Protein AF-A0A519VX85-F1 (afdb_monomer_lite)

pLDDT: mean 91.22, std 6.27, range [56.31, 97.75]

Foldseek 3Di:
DPDPDPDDDPVLVVCVVVVPPDSDVVCVVQVCCVPPPCVVVVHHPVVCVVVVDDDDPDDPDDDDDDPDDPVVVVVVVVVVVVQQPPAQKEFEAAFLLFGQQPCLQPLLSQCQQTLFQQFHQAKAKEAEPVQCVVQVHDFQFWKWKAFPVRDIDIGGYDHGQQPDHSYIYIYHNAADCPDDDRGHRGYRHPCVNWDQDPNDIDRIGHIDIGTPRDGGDTLGLDDQQFPQPDLPDFDDDPVVCVVPVCHSPDPDPPPDDDPDDDDDDPDDDDDDDDDQVPCPSSSPVQSVCCVVVVFDRDDRVVSSVNNGGTQKDKRKHKWAQDPVGTDGHPVVVVPDPDRNRIDMTIDIDGD

Sequence (351 aa):
INPVFNSRQAEESLLTWADAPVKEYYQFVRSNWETKMLPALGLKWSDVLEKGVVTVAAKPAGAYSFTQSLAQVATSIASSSKTLSKDIQLQVYENIPMRDGKNANNAFLQELPDPVSKVTWDNYVALAPKFAETLKVKEFDVVTVKGSNGYSVDLPVLIQPGQAQGTASIALGYGRTKVGKAGNDVGKNAFPFVSFVNGTMQYATTVTITPTGGFYELAQTQTHHSFEGRAVIKEATFKEYLKDASAGNHKGDHKNYDLWDEYEKPGNSWVMAIDLNACTGCGSCVVACNVENNIPVVGRDEVRRRREMHWIRIDRYYSYETPTGDVTKEKEIAKLEDLDHVSVVHQPMLC

Radius of gyration: 26.37 Å; chains: 1; bounding box: 62×51×79 Å

Secondary structure (DSSP, 8-state):
---SSS---HHHHHHHHTT-S---HHHHHHHHHHHHTHHHHT--HHHHHHHS----PPPPPP-----S-HHHHHHHHHHHHHHHTTSEEEEEE--TTTTTSTTTT-HHHHHSPPTTT-EES---EEE-HHHHHHHT--TTEEEEEEETTS-EEEEEEEE-TTPPTTEEEEESS--BSSS-TTTBT-S---GGG-EEETTEEE-EEEEEEEEEEEE---EES------TT-TTS----HHHHTT-TTTT----------SSPPPP--S--------SSS----SHHHHHHHHHTTPPPPPHHHHHTT----SEEEEEEEEEEETTEEE--HHHHTT-S----EEEEEEEEE-

Structure (mmCIF, N/CA/C/O backbone):
data_AF-A0A519VX85-F1
#
_entry.id   AF-A0A519VX85-F1
#
loop_
_atom_site.group_PDB
_atom_site.id
_atom_site.type_symbol
_atom_site.label_atom_id
_atom_site.label_alt_id
_atom_site.label_comp_id
_atom_site.label_asym_id
_atom_site.label_entity_id
_atom_site.label_seq_id
_atom_site.pdbx_PDB_ins_code
_atom_site.Cartn_x
_atom_site.Cartn_y
_atom_site.Cartn_z
_atom_site.occupancy
_atom_site.B_iso_or_equiv
_atom_site.auth_seq_id
_atom_site.auth_comp_id
_atom_site.auth_asym_id
_atom_site.auth_atom_id
_atom_site.pdbx_PDB_model_num
ATOM 1 N N . ILE A 1 1 ? 20.306 -12.394 -16.493 1.00 90.94 1 ILE A N 1
ATOM 2 C CA . ILE A 1 1 ? 19.867 -13.796 -16.689 1.00 90.94 1 ILE A CA 1
ATOM 3 C C . ILE A 1 1 ? 19.335 -13.930 -18.110 1.00 90.94 1 ILE A C 1
ATOM 5 O O . ILE A 1 1 ? 18.700 -12.991 -18.579 1.00 90.94 1 ILE A O 1
ATOM 9 N N . ASN A 1 2 ? 19.625 -15.029 -18.806 1.00 90.69 2 ASN A N 1
ATOM 10 C CA . ASN A 1 2 ? 18.981 -15.291 -20.097 1.00 90.69 2 ASN A CA 1
ATOM 11 C C . ASN A 1 2 ? 17.484 -15.584 -19.881 1.00 90.69 2 ASN A C 1
ATOM 13 O O . ASN A 1 2 ? 17.127 -16.053 -18.797 1.00 90.69 2 ASN A O 1
ATOM 17 N N . PRO A 1 3 ? 16.601 -15.311 -20.859 1.00 92.06 3 PRO A N 1
ATOM 18 C CA . PRO A 1 3 ? 15.180 -15.615 -20.725 1.00 92.06 3 PRO A CA 1
ATOM 19 C C . PRO A 1 3 ? 14.953 -17.078 -20.328 1.00 92.06 3 PRO A C 1
ATOM 21 O O . PRO A 1 3 ? 15.433 -17.992 -20.994 1.00 92.06 3 PRO A O 1
ATOM 24 N N . VAL A 1 4 ? 14.234 -17.295 -19.224 1.00 94.81 4 VAL A N 1
ATOM 25 C CA . VAL A 1 4 ? 13.939 -18.644 -18.704 1.00 94.81 4 VAL A CA 1
ATOM 26 C C . VAL A 1 4 ? 12.949 -19.383 -19.611 1.00 94.81 4 VAL A C 1
ATOM 28 O O . VAL A 1 4 ? 13.025 -20.597 -19.767 1.00 94.81 4 VAL A O 1
ATOM 31 N N . PHE A 1 5 ? 12.032 -18.641 -20.233 1.00 95.38 5 PHE A N 1
ATOM 32 C CA . PHE A 1 5 ? 11.057 -19.144 -21.198 1.00 95.38 5 PHE A CA 1
ATOM 33 C C . PHE A 1 5 ? 11.291 -18.506 -22.569 1.00 95.38 5 PHE A C 1
ATOM 35 O O . PHE A 1 5 ? 12.025 -17.524 -22.684 1.00 95.38 5 PHE A O 1
ATOM 42 N N . ASN A 1 6 ? 10.616 -19.024 -23.601 1.00 94.62 6 ASN A N 1
ATOM 43 C CA . ASN A 1 6 ? 10.612 -18.439 -24.945 1.00 94.62 6 ASN A CA 1
ATOM 44 C C . ASN A 1 6 ? 9.778 -17.141 -24.983 1.00 94.62 6 ASN A C 1
ATOM 46 O O . ASN A 1 6 ? 8.692 -17.085 -25.559 1.00 94.62 6 ASN A O 1
ATOM 50 N N . SER A 1 7 ? 10.255 -16.124 -24.270 1.00 92.94 7 SER A N 1
ATOM 51 C CA . SER A 1 7 ? 9.633 -14.813 -24.131 1.00 92.94 7 SER A CA 1
ATOM 52 C C . SER A 1 7 ? 10.369 -13.773 -24.960 1.00 92.94 7 SER A C 1
ATOM 54 O O . SER A 1 7 ? 11.582 -13.859 -25.135 1.00 92.94 7 SER A O 1
ATOM 56 N N . ARG A 1 8 ? 9.644 -12.735 -25.369 1.00 91.50 8 ARG A N 1
ATOM 57 C CA . ARG A 1 8 ? 10.180 -11.576 -26.081 1.00 91.50 8 ARG A CA 1
ATOM 58 C C . ARG A 1 8 ? 9.794 -10.297 -25.345 1.00 91.50 8 ARG A C 1
ATOM 60 O O . ARG A 1 8 ? 8.686 -10.215 -24.817 1.00 91.50 8 ARG A O 1
ATOM 67 N N . GLN A 1 9 ? 10.689 -9.310 -25.319 1.00 94.06 9 GLN A N 1
ATOM 68 C CA . GLN A 1 9 ? 10.397 -8.003 -24.721 1.00 94.06 9 GLN A CA 1
ATOM 69 C C . GLN A 1 9 ? 9.359 -7.233 -25.558 1.00 94.06 9 GLN A C 1
ATOM 71 O O . GLN A 1 9 ? 9.169 -7.496 -26.755 1.00 94.06 9 GLN A O 1
ATOM 76 N N . ALA A 1 10 ? 8.653 -6.289 -24.934 1.00 95.31 10 ALA A N 1
ATOM 77 C CA . ALA A 1 10 ? 7.626 -5.509 -25.622 1.00 95.31 10 ALA A CA 1
ATOM 78 C C . ALA A 1 10 ? 8.248 -4.663 -26.745 1.00 95.31 10 ALA A C 1
ATOM 80 O O . ALA A 1 10 ? 7.742 -4.626 -27.864 1.00 95.31 10 ALA A O 1
ATOM 81 N N . GLU A 1 11 ? 9.400 -4.066 -26.473 1.00 95.81 11 GLU A N 1
ATOM 82 C CA . GLU A 1 11 ? 10.150 -3.191 -27.363 1.00 95.81 11 GLU A CA 1
ATOM 83 C C . GLU A 1 11 ? 10.672 -3.937 -28.592 1.00 95.81 11 GLU A C 1
ATOM 85 O O . GLU A 1 11 ? 10.553 -3.444 -29.708 1.00 95.81 11 GLU A O 1
ATOM 90 N N . GLU A 1 12 ? 11.161 -5.164 -28.423 1.00 95.00 12 GLU A N 1
ATOM 91 C CA . GLU A 1 12 ? 11.572 -6.022 -29.541 1.00 95.00 12 GLU A CA 1
ATOM 92 C C . GLU A 1 12 ? 10.385 -6.385 -30.453 1.00 95.00 12 GLU A C 1
ATOM 94 O O . GLU A 1 12 ? 10.514 -6.453 -31.679 1.00 95.00 12 GLU A O 1
ATOM 99 N N . SER A 1 13 ? 9.192 -6.555 -29.868 1.00 95.38 13 SER A N 1
ATOM 100 C CA . SER A 1 13 ? 7.955 -6.744 -30.637 1.00 95.38 13 SER A CA 1
ATOM 101 C C . SER A 1 13 ? 7.617 -5.497 -31.457 1.00 95.38 13 SER A C 1
ATOM 103 O O . SER A 1 13 ? 7.313 -5.619 -32.642 1.00 95.38 13 SER A O 1
ATOM 105 N N . LEU A 1 14 ? 7.727 -4.308 -30.854 1.00 96.50 14 LEU A N 1
ATOM 106 C CA . LEU A 1 14 ? 7.495 -3.031 -31.533 1.00 96.50 14 LEU A CA 1
ATOM 107 C C . LEU A 1 14 ? 8.501 -2.797 -32.667 1.00 96.50 14 LEU A C 1
ATOM 109 O O . LEU A 1 14 ? 8.091 -2.422 -33.762 1.00 96.50 14 LEU A O 1
ATOM 113 N N . LEU A 1 15 ? 9.790 -3.071 -32.441 1.00 96.19 15 LEU A N 1
ATOM 114 C CA . LEU A 1 15 ? 10.834 -2.977 -33.469 1.00 96.19 15 LEU A CA 1
ATOM 115 C C . LEU A 1 15 ? 10.549 -3.917 -34.643 1.00 96.19 15 LEU A C 1
ATOM 117 O O . LEU A 1 15 ? 10.684 -3.525 -35.800 1.00 96.19 15 LEU A O 1
ATOM 121 N N . THR A 1 16 ? 10.107 -5.141 -34.353 1.00 94.44 16 THR A N 1
ATOM 122 C CA . THR A 1 16 ? 9.747 -6.114 -35.389 1.00 94.44 16 THR A CA 1
ATOM 123 C C . THR A 1 16 ? 8.530 -5.658 -36.196 1.00 94.44 16 THR A C 1
ATOM 125 O O . THR A 1 16 ? 8.544 -5.756 -37.419 1.00 94.44 16 THR A O 1
ATOM 128 N N . TRP A 1 17 ? 7.478 -5.155 -35.542 1.00 96.31 17 TRP A N 1
ATOM 129 C CA . TRP A 1 17 ? 6.262 -4.687 -36.221 1.00 96.31 17 TRP A CA 1
ATOM 130 C C . TRP A 1 17 ? 6.465 -3.397 -37.015 1.00 96.31 17 TRP A C 1
ATOM 132 O O . TRP A 1 17 ? 5.800 -3.202 -38.027 1.00 96.31 17 TRP A O 1
ATOM 142 N N . ALA A 1 18 ? 7.382 -2.537 -36.574 1.00 96.19 18 ALA A N 1
ATOM 143 C CA . ALA A 1 18 ? 7.766 -1.323 -37.286 1.00 96.19 18 ALA A CA 1
ATOM 144 C C . ALA A 1 18 ? 8.762 -1.575 -38.436 1.00 96.19 18 ALA A C 1
ATOM 146 O O . ALA A 1 18 ? 9.206 -0.615 -39.058 1.00 96.19 18 ALA A O 1
ATOM 147 N N . ASP A 1 19 ? 9.141 -2.837 -38.679 1.00 95.00 19 ASP A N 1
ATOM 148 C CA . ASP A 1 19 ? 10.199 -3.250 -39.611 1.00 95.00 19 ASP A CA 1
ATOM 149 C C . ASP A 1 19 ? 11.500 -2.450 -39.428 1.00 95.00 19 ASP A C 1
ATOM 151 O O . ASP A 1 19 ? 12.131 -1.969 -40.370 1.00 95.00 19 ASP A O 1
ATOM 155 N N . ALA A 1 20 ? 11.896 -2.271 -38.165 1.00 93.56 20 ALA A N 1
ATOM 156 C CA . ALA A 1 20 ? 13.113 -1.554 -37.835 1.00 93.56 20 ALA A CA 1
ATOM 157 C C . ALA A 1 20 ? 14.349 -2.303 -38.376 1.00 93.56 20 ALA A C 1
ATOM 159 O O . ALA A 1 20 ? 14.410 -3.537 -38.309 1.00 93.56 20 ALA A O 1
ATOM 160 N N . PRO A 1 21 ? 15.386 -1.576 -38.840 1.00 91.56 21 PRO A N 1
ATOM 161 C CA . PRO A 1 21 ? 16.602 -2.185 -39.380 1.00 91.56 21 PRO A CA 1
ATOM 162 C C . PRO A 1 21 ? 17.367 -3.007 -38.333 1.00 91.56 21 PRO A C 1
ATOM 164 O O . PRO A 1 21 ? 18.036 -3.979 -38.675 1.00 91.56 21 PRO A O 1
ATOM 167 N N . VAL A 1 22 ? 17.243 -2.644 -37.053 1.00 92.88 22 VAL A N 1
ATOM 168 C CA . VAL A 1 22 ? 17.780 -3.399 -35.916 1.00 92.88 22 VAL A CA 1
ATOM 169 C C . VAL A 1 22 ? 16.606 -3.943 -35.115 1.00 92.88 22 VAL A C 1
ATOM 171 O O . VAL A 1 22 ? 15.850 -3.176 -34.519 1.00 92.88 22 VAL A O 1
ATOM 174 N N . LYS A 1 23 ? 16.455 -5.270 -35.119 1.00 91.88 23 LYS A N 1
ATOM 175 C CA . LYS A 1 23 ? 15.359 -5.964 -34.425 1.00 91.88 23 LYS A CA 1
ATOM 176 C C . LYS A 1 23 ? 15.715 -6.302 -32.980 1.00 91.88 23 LYS A C 1
ATOM 178 O O . LYS A 1 23 ? 14.841 -6.259 -32.128 1.00 91.88 23 LYS A O 1
ATOM 183 N N . GLU A 1 24 ? 16.988 -6.578 -32.690 1.00 93.56 24 GLU A N 1
ATOM 184 C CA . GLU A 1 24 ? 17.443 -6.883 -31.332 1.00 93.56 24 GLU A CA 1
ATOM 185 C C . GLU A 1 24 ? 17.434 -5.621 -30.455 1.00 93.56 24 GLU A C 1
ATOM 187 O O . GLU A 1 24 ? 18.145 -4.647 -30.724 1.00 93.56 24 GLU A O 1
ATOM 192 N N . TYR A 1 25 ? 16.651 -5.645 -29.374 1.00 95.00 25 TYR A N 1
ATOM 193 C CA . TYR A 1 25 ? 16.446 -4.459 -28.543 1.00 95.00 25 TYR A CA 1
ATOM 194 C C . TYR A 1 25 ? 17.728 -3.963 -27.858 1.00 95.00 25 TYR A C 1
ATOM 196 O O . TYR A 1 25 ? 17.976 -2.759 -27.824 1.00 95.00 25 TYR A O 1
ATOM 204 N N . TYR A 1 26 ? 18.587 -4.867 -27.373 1.00 94.38 26 TYR A N 1
ATOM 205 C CA . TYR A 1 26 ? 19.864 -4.482 -26.762 1.00 94.38 26 TYR A CA 1
ATOM 206 C C . TYR A 1 26 ? 20.745 -3.686 -27.735 1.00 94.38 26 TYR A C 1
ATOM 208 O O . TYR A 1 26 ? 21.248 -2.618 -27.378 1.00 94.38 26 TYR A O 1
ATOM 216 N N . GLN A 1 27 ? 20.884 -4.165 -28.976 1.00 94.94 27 GLN A N 1
ATOM 217 C CA . GLN A 1 27 ? 21.643 -3.466 -30.013 1.00 94.94 27 GLN A CA 1
ATOM 218 C C . GLN A 1 27 ? 21.021 -2.108 -30.334 1.00 94.94 27 GLN A C 1
ATOM 220 O O . GLN A 1 27 ? 21.736 -1.111 -30.399 1.00 94.94 27 GLN A O 1
ATOM 225 N N . PHE A 1 28 ? 19.693 -2.047 -30.462 1.00 94.56 28 PHE A N 1
ATOM 226 C CA . PHE A 1 28 ? 18.982 -0.796 -30.711 1.00 94.56 28 PHE A CA 1
ATOM 227 C C . PHE A 1 28 ? 19.263 0.257 -29.626 1.00 94.56 28 PHE A C 1
ATOM 229 O O . PHE A 1 28 ? 19.625 1.394 -29.943 1.00 94.56 28 PHE A O 1
ATOM 236 N N . VAL A 1 29 ? 19.147 -0.114 -28.345 1.00 94.50 29 VAL A N 1
ATOM 237 C CA . VAL A 1 29 ? 19.425 0.795 -27.223 1.00 94.50 29 VAL A CA 1
ATOM 238 C C . VAL A 1 29 ? 20.891 1.211 -27.230 1.00 94.50 29 VAL A C 1
ATOM 240 O O . VAL A 1 29 ? 21.180 2.408 -27.198 1.00 94.50 29 VAL A O 1
ATOM 243 N N . ARG A 1 30 ? 21.816 0.253 -27.322 1.00 94.31 30 ARG A N 1
ATOM 244 C CA . ARG A 1 30 ? 23.253 0.530 -27.306 1.00 94.31 30 ARG A CA 1
ATOM 245 C C . ARG A 1 30 ? 23.656 1.488 -28.425 1.00 94.31 30 ARG A C 1
ATOM 247 O O . ARG A 1 30 ? 24.274 2.510 -28.142 1.00 94.31 30 ARG A O 1
ATOM 254 N N . SER A 1 31 ? 23.248 1.221 -29.667 1.00 93.81 31 SER A N 1
ATOM 255 C CA . SER A 1 31 ? 23.555 2.089 -30.807 1.00 93.81 31 SER A CA 1
ATOM 256 C C . SER A 1 31 ? 22.960 3.489 -30.643 1.00 93.81 31 SER A C 1
ATOM 258 O O . SER A 1 31 ? 23.618 4.477 -30.963 1.00 93.81 31 SER A O 1
ATOM 260 N N . ASN A 1 32 ? 21.744 3.617 -30.105 1.00 92.94 32 ASN A N 1
ATOM 261 C CA . ASN A 1 32 ? 21.128 4.923 -29.849 1.00 92.94 32 ASN A CA 1
ATOM 262 C C . ASN A 1 32 ? 21.893 5.724 -28.775 1.00 92.94 32 ASN A C 1
ATOM 264 O O . ASN A 1 32 ? 22.084 6.931 -28.912 1.00 92.94 32 ASN A O 1
ATOM 268 N N . TRP A 1 33 ? 22.376 5.059 -27.724 1.00 93.00 33 TRP A N 1
ATOM 269 C CA . TRP A 1 33 ? 23.171 5.696 -26.672 1.00 93.00 33 TRP A CA 1
ATOM 270 C C . TRP A 1 33 ? 24.582 6.065 -27.139 1.00 93.00 33 TRP A C 1
ATOM 272 O O . TRP A 1 33 ? 25.005 7.198 -26.908 1.00 93.00 33 TRP A O 1
ATOM 282 N N . GLU A 1 34 ? 25.280 5.158 -27.829 1.00 93.12 34 GLU A N 1
ATOM 283 C CA . GLU A 1 34 ? 26.620 5.385 -28.396 1.00 93.12 34 GLU A CA 1
ATOM 284 C C . GLU A 1 34 ? 26.630 6.507 -29.441 1.00 93.12 34 GLU A C 1
ATOM 286 O O . GLU A 1 34 ? 27.618 7.227 -29.548 1.00 93.12 34 GLU A O 1
ATOM 291 N N . THR A 1 35 ? 25.530 6.705 -30.173 1.00 91.38 35 THR A N 1
ATOM 292 C CA . THR A 1 35 ? 25.433 7.773 -31.182 1.00 91.38 35 THR A CA 1
ATOM 293 C C . THR A 1 35 ? 24.986 9.117 -30.614 1.00 91.38 35 THR A C 1
ATOM 295 O O . THR A 1 35 ? 25.468 10.148 -31.080 1.00 91.38 35 THR A O 1
ATOM 298 N N . LYS A 1 36 ? 24.069 9.145 -29.635 1.00 87.44 36 LYS A N 1
ATOM 299 C CA . LYS A 1 36 ? 23.436 10.401 -29.186 1.00 87.44 36 LYS A CA 1
ATOM 300 C C . LYS A 1 36 ? 23.929 10.920 -27.842 1.00 87.44 36 LYS A C 1
ATOM 302 O O . LYS A 1 36 ? 24.154 12.116 -27.708 1.00 87.44 36 LYS A O 1
ATOM 307 N N . MET A 1 37 ? 24.033 10.049 -26.840 1.00 85.12 37 MET A N 1
ATOM 308 C CA . MET A 1 37 ? 24.177 10.472 -25.440 1.00 85.12 37 MET A CA 1
ATOM 309 C C . MET A 1 37 ? 25.619 10.363 -24.957 1.00 85.12 37 MET A C 1
ATOM 311 O O . MET A 1 37 ? 26.161 11.306 -24.390 1.00 85.12 37 MET A O 1
ATOM 315 N N . LEU A 1 38 ? 26.256 9.220 -25.209 1.00 89.00 38 LEU A N 1
ATOM 316 C CA . LEU A 1 38 ? 27.585 8.906 -24.691 1.00 89.00 38 LEU A CA 1
ATOM 317 C C . LEU A 1 38 ? 28.698 9.845 -25.190 1.00 89.00 38 LEU A C 1
ATOM 319 O O . LEU A 1 38 ? 29.499 10.265 -24.352 1.00 89.00 38 LEU A O 1
ATOM 323 N N . PRO A 1 39 ? 28.740 10.262 -26.476 1.00 88.06 39 PRO A N 1
ATOM 324 C CA . PRO A 1 39 ? 29.777 11.179 -26.951 1.00 88.06 39 PRO A CA 1
ATOM 325 C C . PRO A 1 39 ? 29.733 12.536 -26.244 1.00 88.06 39 PRO A C 1
ATOM 327 O O . PRO A 1 39 ? 30.774 13.075 -25.882 1.00 88.06 39 PRO A O 1
ATOM 330 N N . ALA A 1 40 ? 28.529 13.060 -25.989 1.00 84.62 40 ALA A N 1
ATOM 331 C CA . ALA A 1 40 ? 28.335 14.335 -25.300 1.00 84.62 40 ALA A CA 1
ATOM 332 C C . ALA A 1 40 ? 28.738 14.281 -23.816 1.00 84.62 40 ALA A C 1
ATOM 334 O O . ALA A 1 40 ? 29.007 15.316 -23.211 1.00 84.62 40 ALA A O 1
ATOM 335 N N . LEU A 1 41 ? 28.783 13.081 -23.235 1.00 85.88 41 LEU A N 1
ATOM 336 C CA . LEU A 1 41 ? 29.132 12.846 -21.836 1.00 85.88 41 LEU A CA 1
ATOM 337 C C . LEU A 1 41 ? 30.571 12.345 -21.654 1.00 85.88 41 LEU A C 1
ATOM 339 O O . LEU A 1 41 ? 31.027 12.225 -20.521 1.00 85.88 41 LEU A O 1
ATOM 343 N N . GLY A 1 42 ? 31.282 12.036 -22.744 1.00 89.44 42 GLY A N 1
ATOM 344 C CA . GLY A 1 42 ? 32.626 11.456 -22.692 1.00 89.44 42 GLY A CA 1
ATOM 345 C C . GLY A 1 42 ? 32.677 10.078 -22.019 1.00 89.44 42 GLY A C 1
ATOM 346 O O . GLY A 1 42 ? 33.720 9.697 -21.496 1.00 89.44 42 GLY A O 1
ATOM 347 N N . LEU A 1 43 ? 31.558 9.347 -22.003 1.00 90.38 43 LEU A N 1
ATOM 348 C CA . LEU A 1 43 ? 31.429 8.039 -21.355 1.00 90.38 43 LEU A CA 1
ATOM 349 C C . LEU A 1 43 ? 31.390 6.914 -22.386 1.00 90.38 43 LEU A C 1
ATOM 351 O O . LEU A 1 43 ? 30.986 7.111 -23.531 1.00 90.38 43 LEU A O 1
ATOM 355 N N . LYS A 1 44 ? 31.761 5.705 -21.968 1.00 92.44 44 LYS A N 1
ATOM 356 C CA . LYS A 1 44 ? 31.553 4.476 -22.739 1.00 92.44 44 LYS A CA 1
ATOM 357 C C . LYS A 1 44 ? 30.317 3.735 -22.241 1.00 92.44 44 LYS A C 1
ATOM 359 O O . LYS A 1 44 ? 29.845 3.940 -21.125 1.00 92.44 44 LYS A O 1
ATOM 364 N N . TRP A 1 45 ? 29.815 2.820 -23.066 1.00 93.25 45 TRP A N 1
ATOM 365 C CA . TRP A 1 45 ? 28.669 1.976 -22.721 1.00 93.25 45 TRP A CA 1
ATOM 366 C C . TRP A 1 45 ? 28.908 1.148 -21.446 1.00 93.25 45 TRP A C 1
ATOM 368 O O . TRP A 1 45 ? 28.011 1.026 -20.615 1.00 93.25 45 TRP A O 1
ATOM 378 N N . SER A 1 46 ? 30.132 0.643 -21.250 1.00 93.12 46 SER A N 1
ATOM 379 C CA . SER A 1 46 ? 30.540 -0.077 -20.035 1.00 93.12 46 SER A CA 1
ATOM 380 C C . SER A 1 46 ? 30.373 0.758 -18.770 1.00 93.12 46 SER A C 1
ATOM 382 O O . SER A 1 46 ? 29.846 0.262 -17.781 1.00 93.12 46 SER A O 1
ATOM 384 N N . ASP A 1 47 ? 30.763 2.031 -18.825 1.00 91.62 47 ASP A N 1
ATOM 385 C CA . ASP A 1 47 ? 30.796 2.914 -17.656 1.00 91.62 47 ASP A CA 1
ATOM 386 C C . ASP A 1 47 ? 29.376 3.204 -17.155 1.00 91.62 47 ASP A C 1
ATOM 388 O O . ASP A 1 47 ? 29.135 3.336 -15.955 1.00 91.62 47 ASP A O 1
ATOM 392 N N . VAL A 1 48 ? 28.421 3.284 -18.087 1.00 92.12 48 VAL A N 1
ATOM 393 C CA . VAL A 1 48 ? 26.998 3.473 -17.783 1.00 92.12 48 VAL A CA 1
ATOM 394 C C . VAL A 1 48 ? 26.392 2.220 -17.166 1.00 92.12 48 VAL A C 1
ATOM 396 O O . VAL A 1 48 ? 25.648 2.324 -16.194 1.00 92.12 48 VAL A O 1
ATOM 399 N N . LEU A 1 49 ? 26.717 1.041 -17.702 1.00 93.44 49 LEU A N 1
ATOM 400 C CA . LEU A 1 49 ? 26.217 -0.221 -17.159 1.00 93.44 49 LEU A CA 1
ATOM 401 C C . LEU A 1 49 ? 26.782 -0.519 -15.767 1.00 93.44 49 LEU A C 1
ATOM 403 O O . LEU A 1 49 ? 26.044 -1.004 -14.916 1.00 93.44 49 LEU A O 1
ATOM 407 N N . GLU A 1 50 ? 28.058 -0.212 -15.529 1.00 94.69 50 GLU A N 1
ATOM 408 C CA . GLU A 1 50 ? 28.706 -0.401 -14.228 1.00 94.69 50 GLU A CA 1
ATOM 409 C C . GLU A 1 50 ? 28.086 0.496 -13.153 1.00 94.69 50 GLU A C 1
ATOM 411 O O . GLU A 1 50 ? 27.773 0.036 -12.057 1.00 94.69 50 GLU A O 1
ATOM 416 N N . LYS A 1 51 ? 27.871 1.779 -13.470 1.00 93.19 51 LYS A N 1
ATOM 417 C CA . LYS A 1 51 ? 27.324 2.749 -12.511 1.00 93.19 51 LYS A CA 1
ATOM 418 C C . LYS A 1 51 ? 25.810 2.644 -12.344 1.00 93.19 51 LYS A C 1
ATOM 420 O O . LYS A 1 51 ? 25.282 3.110 -11.339 1.00 93.19 51 LYS A O 1
ATOM 425 N N . GLY A 1 52 ? 25.098 2.126 -13.346 1.00 94.12 52 GLY A N 1
ATOM 426 C CA . GLY A 1 52 ? 23.635 2.018 -13.372 1.00 94.12 52 GLY A CA 1
ATOM 427 C C . GLY A 1 52 ? 22.879 3.353 -13.480 1.00 94.12 52 GLY A C 1
ATOM 428 O O . GLY A 1 52 ? 21.674 3.353 -13.721 1.00 94.12 52 GLY A O 1
ATOM 429 N N . VAL A 1 53 ? 23.561 4.494 -13.337 1.00 92.06 53 VAL A N 1
ATOM 430 C CA . VAL A 1 53 ? 22.987 5.841 -13.418 1.00 92.06 53 VAL A CA 1
ATOM 431 C C . VAL A 1 53 ? 23.927 6.789 -14.160 1.00 92.06 53 VAL A C 1
ATOM 433 O O . VAL A 1 53 ? 25.151 6.689 -14.066 1.00 92.06 53 VAL A O 1
ATOM 436 N N . VAL A 1 54 ? 23.341 7.736 -14.894 1.00 89.62 54 VAL A N 1
ATOM 437 C CA . VAL A 1 54 ? 24.057 8.799 -15.604 1.00 89.62 54 VAL A CA 1
ATOM 438 C C . VAL A 1 54 ? 23.489 10.141 -15.179 1.00 89.62 54 VAL A C 1
ATOM 440 O O . VAL A 1 54 ? 22.308 10.416 -15.387 1.00 89.62 54 VAL A O 1
ATOM 443 N N . THR A 1 55 ? 24.337 10.990 -14.607 1.00 87.25 55 THR A N 1
ATOM 444 C CA . THR A 1 55 ? 23.954 12.348 -14.218 1.00 87.25 55 THR A CA 1
ATOM 445 C C . THR A 1 55 ? 24.248 13.303 -15.365 1.00 87.25 55 THR A C 1
ATOM 447 O O . THR A 1 55 ? 25.396 13.453 -15.779 1.00 87.25 55 THR A O 1
ATOM 450 N N . VAL A 1 56 ? 23.207 13.959 -15.869 1.00 86.88 56 VAL A N 1
ATOM 451 C CA . VAL A 1 56 ? 23.303 14.992 -16.907 1.00 86.88 56 VAL A CA 1
ATOM 452 C C . VAL A 1 56 ? 22.985 16.362 -16.315 1.00 86.88 56 VAL A C 1
ATOM 454 O O . VAL A 1 56 ? 22.336 16.456 -15.272 1.00 86.88 56 VAL A O 1
ATOM 457 N N . ALA A 1 57 ? 23.437 17.434 -16.970 1.00 84.31 57 ALA A N 1
ATOM 458 C CA . ALA A 1 57 ? 23.130 18.792 -16.532 1.00 84.31 57 ALA A CA 1
ATOM 459 C C . ALA A 1 57 ? 21.609 19.004 -16.447 1.00 84.31 57 ALA A C 1
ATOM 461 O O . ALA A 1 57 ? 20.864 18.617 -17.352 1.00 84.31 57 ALA A O 1
ATOM 462 N N . ALA A 1 58 ? 21.154 19.625 -15.356 1.00 87.25 58 ALA A N 1
ATOM 463 C CA . ALA A 1 58 ? 19.742 19.907 -15.158 1.00 87.25 58 ALA A CA 1
ATOM 464 C C . ALA A 1 58 ? 19.222 20.789 -16.300 1.00 87.25 58 ALA A C 1
ATOM 466 O O . ALA A 1 58 ? 19.772 21.854 -16.589 1.00 87.25 58 ALA A O 1
ATOM 467 N N . LYS A 1 59 ? 18.144 20.350 -16.954 1.00 85.94 59 LYS A N 1
ATOM 468 C CA . LYS A 1 59 ? 17.460 21.173 -17.950 1.00 85.94 59 LYS A CA 1
ATOM 469 C C . LYS A 1 59 ? 16.801 22.350 -17.217 1.00 85.94 59 LYS A C 1
ATOM 471 O O . LYS A 1 59 ? 16.072 22.092 -16.256 1.00 85.94 59 LYS A O 1
ATOM 476 N N . PRO A 1 60 ? 17.019 23.614 -17.633 1.00 86.31 60 PRO A N 1
ATOM 477 C CA . PRO A 1 60 ? 16.351 24.746 -17.004 1.00 86.31 60 PRO A CA 1
ATOM 478 C C . PRO A 1 60 ? 14.836 24.543 -17.079 1.00 86.31 60 PRO A C 1
ATOM 480 O O . PRO A 1 60 ? 14.299 24.191 -18.135 1.00 86.31 60 PRO A O 1
ATOM 483 N N . ALA A 1 61 ? 14.156 24.715 -15.945 1.00 84.75 61 ALA A N 1
ATOM 484 C CA . ALA A 1 61 ? 12.708 24.605 -15.886 1.00 84.75 61 ALA A CA 1
ATOM 485 C C . ALA A 1 61 ? 12.086 25.681 -16.788 1.00 84.75 61 ALA A C 1
ATOM 487 O O . ALA A 1 61 ? 12.431 26.859 -16.693 1.00 84.75 61 ALA A O 1
ATOM 488 N N . GLY A 1 62 ? 11.177 25.276 -17.675 1.00 84.88 62 GLY A N 1
ATOM 489 C CA . GLY A 1 62 ? 10.352 26.235 -18.402 1.00 84.88 62 GLY A CA 1
ATOM 490 C 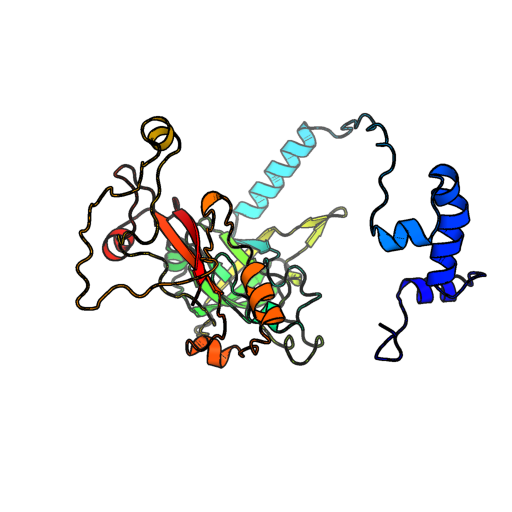C . GLY A 1 62 ? 9.405 26.949 -17.436 1.00 84.88 62 GLY A C 1
ATOM 491 O O . GLY A 1 62 ? 8.949 26.352 -16.461 1.00 84.88 62 GLY A O 1
ATOM 492 N N . ALA A 1 63 ? 9.088 28.215 -17.707 1.00 84.50 63 ALA A N 1
ATOM 493 C CA . ALA A 1 63 ? 8.006 28.892 -17.003 1.00 84.50 63 ALA A CA 1
ATOM 494 C C . ALA A 1 63 ? 6.676 28.218 -17.376 1.00 84.50 63 ALA A C 1
ATOM 496 O O . ALA A 1 63 ? 6.246 28.272 -18.529 1.00 84.50 63 ALA A O 1
ATOM 497 N N . TYR A 1 64 ? 6.032 27.562 -16.412 1.00 84.38 64 TYR A N 1
ATOM 498 C CA . TYR A 1 64 ? 4.681 27.041 -16.596 1.00 84.38 64 TYR A CA 1
ATOM 499 C C . TYR A 1 64 ? 3.692 28.204 -16.510 1.00 84.38 64 TYR A C 1
ATOM 501 O O . TYR A 1 64 ? 3.708 28.965 -15.544 1.00 84.38 64 TYR A O 1
ATOM 509 N N . SER A 1 65 ? 2.824 28.343 -17.511 1.00 83.56 65 SER A N 1
ATOM 510 C CA . SER A 1 65 ? 1.687 29.262 -17.446 1.00 83.56 65 SER A CA 1
ATOM 511 C C . SER A 1 65 ? 0.407 28.461 -17.227 1.00 83.56 65 SER A C 1
ATOM 513 O O . SER A 1 65 ? 0.144 27.476 -17.915 1.00 83.56 65 SER A O 1
ATOM 515 N N . PHE A 1 66 ? -0.385 28.867 -16.236 1.00 85.44 66 PHE A N 1
ATOM 516 C CA . PHE A 1 66 ? -1.729 28.339 -16.041 1.00 85.44 66 PHE A CA 1
ATOM 517 C C . PHE A 1 66 ? -2.681 29.124 -16.944 1.00 85.44 66 PHE A C 1
ATOM 519 O O . PHE A 1 66 ? -2.984 30.284 -16.681 1.00 85.44 66 PHE A O 1
ATOM 526 N N . THR A 1 67 ? -3.110 28.504 -18.039 1.00 86.38 67 THR A N 1
ATOM 527 C CA . THR A 1 67 ? -3.962 29.134 -19.062 1.00 86.38 67 THR A CA 1
ATOM 528 C C . THR A 1 67 ? -5.458 28.958 -18.804 1.00 86.38 67 THR A C 1
ATOM 530 O O . THR A 1 67 ? -6.277 29.447 -19.578 1.00 86.38 67 THR A O 1
ATOM 533 N N . GLN A 1 68 ? -5.829 28.256 -17.732 1.00 86.19 68 GLN A N 1
ATOM 534 C CA . GLN A 1 68 ? -7.220 27.968 -17.396 1.00 86.19 68 GLN A CA 1
ATOM 535 C C . GLN A 1 68 ? -7.833 29.061 -16.513 1.00 86.19 68 GLN A C 1
ATOM 537 O O . GLN A 1 68 ? -7.144 29.811 -15.823 1.00 86.19 68 GLN A O 1
ATOM 542 N N . SER A 1 69 ? -9.163 29.142 -16.505 1.00 90.50 69 SER A N 1
ATOM 543 C CA . SER A 1 69 ? -9.888 30.061 -15.626 1.00 90.50 69 SER A CA 1
ATOM 544 C C . SER A 1 69 ? -10.027 29.480 -14.218 1.00 90.50 69 SER A C 1
ATOM 546 O O . SER A 1 69 ? -10.698 28.466 -14.020 1.00 90.50 69 SER A O 1
ATOM 548 N N . LEU A 1 70 ? -9.463 30.162 -13.215 1.00 91.56 70 LEU A N 1
ATOM 549 C CA . LEU A 1 70 ? -9.621 29.787 -11.802 1.00 91.56 70 LEU A CA 1
ATOM 550 C C . LEU A 1 70 ? -11.096 29.735 -11.375 1.00 91.56 70 LEU A C 1
ATOM 552 O O . LEU A 1 70 ? -11.488 28.845 -10.625 1.00 91.56 70 LEU A O 1
ATOM 556 N N . ALA A 1 71 ? -11.931 30.641 -11.896 1.00 92.62 71 ALA A N 1
ATOM 557 C CA . ALA A 1 71 ? -13.360 30.671 -11.591 1.00 92.62 71 ALA A CA 1
ATOM 558 C C . ALA A 1 71 ? -14.097 29.433 -12.133 1.00 92.62 71 ALA A C 1
ATOM 560 O O . ALA A 1 71 ? -14.951 28.864 -11.449 1.00 92.62 71 ALA A O 1
ATOM 561 N N . GLN A 1 72 ? -13.742 28.977 -13.340 1.00 89.81 72 GLN A N 1
ATOM 562 C CA . GLN A 1 72 ? -14.313 27.755 -13.916 1.00 89.81 72 GLN A CA 1
ATOM 563 C C . GLN A 1 72 ? -13.863 26.512 -13.145 1.00 89.81 72 GLN A C 1
ATOM 565 O O . GLN A 1 72 ? -14.683 25.640 -12.859 1.00 89.81 72 GLN A O 1
ATOM 570 N N . VAL A 1 73 ? -12.589 26.455 -12.744 1.00 89.81 73 VAL A N 1
ATOM 571 C CA . VAL A 1 73 ? -12.060 25.354 -11.926 1.00 89.81 73 VAL A CA 1
ATOM 572 C C . VAL A 1 73 ? -12.765 25.288 -10.571 1.00 89.81 73 VAL A C 1
ATOM 574 O O . VAL A 1 73 ? -13.261 24.226 -10.202 1.00 89.81 73 VAL A O 1
ATOM 577 N N . ALA A 1 74 ? -12.895 26.415 -9.866 1.00 92.44 74 ALA A N 1
ATOM 578 C CA . ALA A 1 74 ? -13.600 26.472 -8.585 1.00 92.44 74 ALA A CA 1
ATOM 579 C C . ALA A 1 74 ? -15.066 26.018 -8.711 1.00 92.44 74 ALA A C 1
ATOM 581 O O . ALA A 1 74 ? -15.555 25.235 -7.895 1.00 92.44 74 ALA A O 1
ATOM 582 N N . THR A 1 75 ? -15.752 26.450 -9.774 1.00 92.50 75 THR A N 1
ATOM 583 C CA . THR A 1 75 ? -17.141 26.049 -10.049 1.00 92.50 75 THR A CA 1
ATOM 584 C C . THR A 1 75 ? -17.256 24.548 -10.332 1.00 92.50 75 THR A C 1
ATOM 586 O O . THR A 1 75 ? -18.176 23.893 -9.838 1.00 92.50 75 THR A O 1
ATOM 589 N N . SER A 1 76 ? -16.311 23.985 -11.090 1.00 88.00 76 SER A N 1
ATOM 590 C CA . SER A 1 76 ? -16.249 22.548 -11.381 1.00 88.00 76 SER A CA 1
ATOM 591 C C . SER A 1 76 ? -16.042 21.723 -10.105 1.00 88.00 76 SER A C 1
ATOM 593 O O . SER A 1 76 ? -16.804 20.793 -9.848 1.00 88.00 76 SER A O 1
ATOM 595 N N . ILE A 1 77 ? -15.101 22.123 -9.240 1.00 88.56 77 ILE A N 1
ATOM 596 C CA . ILE A 1 77 ? -14.844 21.464 -7.946 1.00 88.56 77 ILE A CA 1
ATOM 597 C C . ILE A 1 77 ? -16.101 21.473 -7.068 1.00 88.56 77 ILE A C 1
ATOM 599 O O . ILE A 1 77 ? -16.507 20.427 -6.558 1.00 88.56 77 ILE A O 1
ATOM 603 N N . ALA A 1 78 ? -16.756 22.629 -6.930 1.00 90.94 78 ALA A N 1
ATOM 604 C CA . ALA A 1 78 ? -17.975 22.752 -6.133 1.00 90.94 78 ALA A CA 1
ATOM 605 C C . ALA A 1 78 ? -19.121 21.880 -6.678 1.00 90.94 78 ALA A C 1
ATOM 607 O O . ALA A 1 78 ? -19.891 21.304 -5.908 1.00 90.94 78 ALA A O 1
ATOM 608 N N . SER A 1 79 ? -19.232 21.757 -8.002 1.00 88.25 79 SER A N 1
ATOM 609 C CA . SER A 1 79 ? -20.259 20.936 -8.657 1.00 88.25 79 SER A CA 1
ATOM 610 C C . SER A 1 79 ? -20.004 19.436 -8.464 1.00 88.25 79 SER A C 1
ATOM 612 O O . SER A 1 79 ? -20.927 18.689 -8.127 1.00 88.25 79 SER A O 1
ATOM 614 N N . SER A 1 80 ? -18.752 18.996 -8.602 1.00 85.38 80 SER A N 1
ATOM 615 C CA . SER A 1 80 ? -18.345 17.609 -8.347 1.00 85.38 80 SER A CA 1
ATOM 616 C C . SER A 1 80 ? -18.544 17.220 -6.881 1.00 85.38 80 SER A C 1
ATOM 618 O O . SER A 1 80 ? -19.123 16.174 -6.598 1.00 85.38 80 SER A O 1
ATOM 620 N N . SER A 1 81 ? -18.167 18.097 -5.945 1.00 86.62 81 SER A N 1
ATOM 621 C CA . SER A 1 81 ? -18.380 17.887 -4.506 1.00 86.62 81 SER A CA 1
ATOM 622 C C . SER A 1 81 ? -19.865 17.700 -4.161 1.00 86.62 81 SER A C 1
ATOM 624 O O . SER A 1 81 ? -20.232 16.729 -3.501 1.00 86.62 81 SER A O 1
ATOM 626 N N . LYS A 1 82 ? -20.752 18.551 -4.698 1.00 87.31 82 LYS A N 1
ATOM 627 C CA . LYS A 1 82 ? -22.211 18.409 -4.518 1.00 87.31 82 LYS A CA 1
ATOM 628 C C . LYS A 1 82 ? -22.772 17.111 -5.097 1.00 87.31 82 LYS A C 1
ATOM 630 O O . LYS A 1 82 ? -23.777 16.609 -4.603 1.00 87.31 82 LYS A O 1
ATOM 635 N N . THR A 1 83 ? -22.161 16.589 -6.157 1.00 84.38 83 THR A N 1
ATOM 636 C CA . THR A 1 83 ? -22.592 15.331 -6.782 1.00 84.38 83 THR A CA 1
ATOM 637 C C . THR A 1 83 ? -22.243 14.132 -5.902 1.00 84.38 83 THR A C 1
ATOM 639 O O . THR A 1 83 ? -23.066 13.234 -5.757 1.00 84.38 83 THR A O 1
ATOM 642 N N . LEU A 1 84 ? -21.069 14.156 -5.265 1.00 83.00 84 LEU A N 1
ATOM 643 C CA . LEU A 1 84 ? -20.595 13.100 -4.365 1.00 83.00 84 LEU A CA 1
ATOM 644 C C . LEU A 1 84 ? -21.308 13.089 -3.002 1.00 83.00 84 LEU A C 1
ATOM 646 O O . LEU A 1 84 ? -21.383 12.046 -2.371 1.00 83.00 84 LEU A O 1
ATOM 650 N N . SER A 1 85 ? -21.875 14.218 -2.570 1.00 78.88 85 SER A N 1
ATOM 651 C CA . SER A 1 85 ? -22.512 14.377 -1.251 1.00 78.88 85 SER A CA 1
ATOM 652 C C . SER A 1 85 ? -23.900 13.717 -1.093 1.00 78.88 85 SER A C 1
ATOM 654 O O . SER A 1 85 ? -24.539 13.915 -0.060 1.00 78.88 85 SER A O 1
ATOM 656 N N . LYS A 1 86 ? -24.429 13.021 -2.108 1.00 72.12 86 LYS A N 1
ATOM 657 C CA . LYS A 1 86 ? -25.824 12.528 -2.105 1.00 72.12 86 LYS A CA 1
ATOM 658 C C . LYS A 1 86 ? -26.003 11.135 -1.504 1.00 72.12 86 LYS A C 1
ATOM 660 O O . LYS A 1 86 ? -27.006 10.900 -0.841 1.00 72.12 86 LYS A O 1
ATOM 665 N N . ASP A 1 87 ? -25.045 10.251 -1.749 1.00 83.00 87 ASP A N 1
ATOM 666 C CA . ASP A 1 87 ? -25.037 8.864 -1.283 1.00 83.00 87 ASP A CA 1
ATOM 667 C C . ASP A 1 87 ? -23.729 8.595 -0.524 1.00 83.00 87 ASP A C 1
ATOM 669 O O . ASP A 1 87 ? -22.951 9.511 -0.254 1.00 83.00 87 ASP A O 1
ATOM 673 N N . ILE A 1 88 ? -23.457 7.328 -0.207 1.00 91.31 88 ILE A N 1
ATOM 674 C CA . ILE A 1 88 ? -22.182 6.918 0.381 1.00 91.31 88 ILE A CA 1
ATOM 675 C C . ILE A 1 88 ? -21.073 7.180 -0.638 1.00 91.31 88 ILE A C 1
ATOM 677 O O . ILE A 1 88 ? -21.111 6.663 -1.761 1.00 91.31 88 ILE A O 1
ATOM 681 N N . GLN A 1 89 ? -20.072 7.966 -0.249 1.00 93.81 89 GLN A N 1
ATOM 682 C CA . GLN A 1 89 ? -18.921 8.233 -1.104 1.00 93.81 89 GLN A CA 1
ATOM 683 C C . GLN A 1 89 ? -17.961 7.042 -1.051 1.00 93.81 89 GLN A C 1
ATOM 685 O O . GLN A 1 89 ? -17.369 6.760 -0.013 1.00 93.81 89 GLN A O 1
ATOM 690 N N . LEU A 1 90 ? -17.769 6.356 -2.175 1.00 95.19 90 LEU A N 1
ATOM 691 C CA . LEU A 1 90 ? -16.741 5.332 -2.324 1.00 95.19 90 LEU A CA 1
ATOM 692 C C . LEU A 1 90 ? -15.454 5.960 -2.855 1.00 95.19 90 LEU A C 1
ATOM 694 O O . LEU A 1 90 ? -15.447 6.547 -3.937 1.00 95.19 90 LEU A O 1
ATOM 698 N N . GLN A 1 91 ? -14.359 5.749 -2.135 1.00 95.50 91 GLN A N 1
ATOM 699 C CA . GLN A 1 91 ? -13.006 5.981 -2.617 1.00 95.50 91 GLN A CA 1
ATOM 700 C C . GLN A 1 91 ? -12.338 4.635 -2.905 1.00 95.50 91 GLN A C 1
ATOM 702 O O . GLN A 1 91 ? -11.982 3.891 -1.989 1.00 95.50 91 GLN A O 1
ATOM 707 N N . VAL A 1 92 ? -12.126 4.319 -4.180 1.00 96.38 92 VAL A N 1
ATOM 708 C CA . VAL A 1 92 ? -11.225 3.218 -4.535 1.00 96.38 92 VAL A CA 1
ATOM 709 C C . VAL A 1 92 ? -9.778 3.695 -4.463 1.00 96.38 92 VAL A C 1
ATOM 711 O O . VAL A 1 92 ? -9.477 4.844 -4.782 1.00 96.38 92 VAL A O 1
ATOM 714 N N . TYR A 1 93 ? -8.870 2.845 -3.998 1.00 96.38 93 TYR A N 1
ATOM 715 C CA . TYR A 1 93 ? -7.480 3.245 -3.785 1.00 96.38 93 TYR A CA 1
ATOM 716 C C . TYR A 1 93 ? -6.499 2.130 -4.126 1.00 96.38 93 TYR A C 1
ATOM 718 O O . TYR A 1 93 ? -6.837 0.949 -4.124 1.00 96.38 93 TYR A O 1
ATOM 726 N N . GLU A 1 94 ? -5.265 2.515 -4.418 1.00 95.44 94 GLU A N 1
ATOM 727 C CA . GLU A 1 94 ? -4.149 1.592 -4.588 1.00 95.44 94 GLU A CA 1
ATOM 728 C C . GLU A 1 94 ? -3.520 1.329 -3.217 1.00 95.44 94 GLU A C 1
ATOM 730 O O . GLU A 1 94 ? -2.962 2.239 -2.603 1.00 95.44 94 GLU A O 1
ATOM 735 N N . ASN A 1 95 ? -3.625 0.099 -2.710 1.00 94.25 95 ASN A N 1
ATOM 736 C CA . ASN A 1 95 ? -2.957 -0.261 -1.460 1.00 94.25 95 ASN A CA 1
ATOM 737 C C . ASN A 1 95 ? -1.453 -0.498 -1.687 1.00 94.25 95 ASN A C 1
ATOM 739 O O . ASN A 1 95 ? -0.996 -0.690 -2.819 1.00 94.25 95 ASN A O 1
ATOM 743 N N . ILE A 1 96 ? -0.671 -0.496 -0.603 1.00 94.00 96 ILE A N 1
ATOM 744 C CA . ILE A 1 96 ? 0.789 -0.655 -0.695 1.00 94.00 96 ILE A CA 1
ATOM 745 C C . ILE A 1 96 ? 1.187 -2.000 -1.327 1.00 94.00 96 ILE A C 1
ATOM 747 O O . ILE A 1 96 ? 2.018 -1.974 -2.241 1.00 94.00 96 ILE A O 1
ATOM 751 N N . PRO A 1 97 ? 0.622 -3.154 -0.910 1.00 93.31 97 PRO A N 1
ATOM 752 C CA . PRO A 1 97 ? 1.064 -4.440 -1.440 1.00 93.31 97 PRO A CA 1
ATOM 753 C C . PRO A 1 97 ? 0.684 -4.667 -2.909 1.00 93.31 97 PRO A C 1
ATOM 755 O O . PRO A 1 97 ? 1.496 -5.189 -3.673 1.00 93.31 97 PRO A O 1
ATOM 758 N N . MET A 1 98 ? -0.531 -4.285 -3.322 1.00 93.62 98 MET A N 1
ATOM 759 C CA . MET A 1 98 ? -1.099 -4.712 -4.606 1.00 93.62 98 MET A CA 1
ATOM 760 C C . MET A 1 98 ? -1.122 -3.624 -5.680 1.00 93.62 98 MET A C 1
ATOM 762 O O . MET A 1 98 ? -1.005 -3.945 -6.866 1.00 93.62 98 MET A O 1
ATOM 766 N N . ARG A 1 99 ? -1.243 -2.350 -5.292 1.00 94.12 99 ARG A N 1
ATOM 767 C CA . ARG A 1 99 ? -1.423 -1.201 -6.195 1.00 94.12 99 ARG A CA 1
ATOM 768 C C . ARG A 1 99 ? -2.510 -1.436 -7.255 1.00 94.12 99 ARG A C 1
ATOM 770 O O . ARG A 1 99 ? -3.693 -1.467 -6.935 1.00 94.12 99 ARG A O 1
ATOM 777 N N . ASP A 1 100 ? -2.103 -1.630 -8.510 1.00 93.00 100 ASP A N 1
ATOM 778 C CA . ASP A 1 100 ? -2.962 -1.855 -9.675 1.00 93.00 100 ASP A CA 1
ATOM 779 C C . ASP A 1 100 ? -3.208 -3.350 -9.979 1.00 93.00 100 ASP A C 1
ATOM 781 O O . ASP A 1 100 ? -3.917 -3.700 -10.923 1.00 93.00 100 ASP A O 1
ATOM 785 N N . GLY A 1 101 ? -2.622 -4.261 -9.197 1.00 94.69 101 GLY A N 1
ATOM 786 C CA . GLY A 1 101 ? -2.764 -5.706 -9.364 1.00 94.69 101 GLY A CA 1
ATOM 787 C C . GLY A 1 101 ? -1.895 -6.321 -10.456 1.00 94.69 101 GLY A C 1
ATOM 788 O O . GLY A 1 101 ? -2.054 -7.513 -10.749 1.00 94.69 101 GLY A O 1
ATOM 789 N N . LYS A 1 102 ? -0.950 -5.583 -11.065 1.00 94.19 102 LYS A N 1
ATOM 790 C CA . LYS A 1 102 ? 0.019 -6.174 -12.013 1.00 94.19 102 LYS A CA 1
ATOM 791 C C . LYS A 1 102 ? 0.817 -7.316 -11.383 1.00 94.19 102 LYS A C 1
ATOM 793 O O . LYS A 1 102 ? 1.054 -8.319 -12.050 1.00 94.19 102 LYS A O 1
ATOM 798 N N . ASN A 1 103 ? 1.133 -7.198 -10.094 1.00 94.69 103 ASN A N 1
ATOM 799 C CA . ASN A 1 103 ? 1.895 -8.186 -9.331 1.00 94.69 103 ASN A CA 1
ATOM 800 C C . ASN A 1 103 ? 1.016 -9.139 -8.502 1.00 94.69 103 ASN A C 1
ATOM 802 O O . ASN A 1 103 ? 1.518 -9.766 -7.577 1.00 94.69 103 ASN A O 1
ATOM 806 N N . ALA A 1 104 ? -0.273 -9.303 -8.828 1.00 95.56 104 ALA A N 1
ATOM 807 C CA . ALA A 1 104 ? -1.190 -10.109 -8.011 1.00 95.56 104 ALA A CA 1
ATOM 808 C C . ALA A 1 104 ? -0.830 -11.598 -7.897 1.00 95.56 104 ALA A C 1
ATOM 810 O O . ALA A 1 104 ? -1.280 -12.261 -6.969 1.00 95.56 104 ALA A O 1
ATOM 811 N N . ASN A 1 105 ? 0.005 -12.137 -8.789 1.00 96.69 105 ASN A N 1
ATOM 812 C CA . ASN A 1 105 ? 0.532 -13.499 -8.649 1.00 96.69 105 ASN A CA 1
ATOM 813 C C . ASN A 1 105 ? 1.820 -13.580 -7.798 1.00 96.69 105 ASN A C 1
ATOM 815 O O . ASN A 1 105 ? 2.433 -14.642 -7.723 1.00 96.69 105 ASN A O 1
ATOM 819 N N . ASN A 1 106 ? 2.259 -12.485 -7.173 1.00 96.50 106 ASN A N 1
ATOM 820 C CA . ASN A 1 106 ? 3.358 -12.501 -6.215 1.00 96.50 106 ASN A CA 1
ATOM 821 C C . ASN A 1 106 ? 2.818 -12.821 -4.816 1.00 96.50 106 ASN A C 1
ATOM 823 O O . ASN A 1 106 ? 2.192 -11.980 -4.174 1.00 96.50 106 ASN A O 1
ATOM 827 N N . ALA A 1 107 ? 3.086 -14.037 -4.347 1.00 95.75 107 ALA A N 1
ATOM 828 C CA . ALA A 1 107 ? 2.578 -14.526 -3.072 1.00 95.75 107 ALA A CA 1
ATOM 829 C C . ALA A 1 107 ? 3.133 -13.742 -1.862 1.00 95.75 107 ALA A C 1
ATOM 831 O O . ALA A 1 107 ? 2.391 -13.518 -0.911 1.00 95.75 107 ALA A O 1
ATOM 832 N N . PHE A 1 108 ? 4.369 -13.221 -1.929 1.00 95.81 108 PHE A N 1
ATOM 833 C CA . PHE A 1 108 ? 4.916 -12.363 -0.867 1.00 95.81 108 PHE A CA 1
ATOM 834 C C . PHE A 1 108 ? 4.107 -11.077 -0.690 1.00 95.81 108 PHE A C 1
ATOM 836 O O . PHE A 1 108 ? 3.945 -10.606 0.427 1.00 95.81 108 PHE A O 1
ATOM 843 N N . LEU A 1 109 ? 3.581 -10.511 -1.783 1.00 95.81 109 LEU A N 1
ATOM 844 C CA . LEU A 1 109 ? 2.740 -9.313 -1.722 1.00 95.81 109 LEU A CA 1
ATOM 845 C C . LEU A 1 109 ? 1.303 -9.632 -1.298 1.00 95.81 109 LEU A C 1
ATOM 847 O O . LEU A 1 109 ? 0.639 -8.767 -0.743 1.00 95.81 109 LEU A O 1
ATOM 851 N N . GLN A 1 110 ? 0.820 -10.853 -1.546 1.00 96.25 110 GLN A N 1
ATOM 852 C CA . GLN A 1 110 ? -0.493 -11.291 -1.061 1.00 96.25 110 GLN A CA 1
ATOM 853 C C . GLN A 1 110 ? -0.499 -11.507 0.457 1.00 96.25 110 GLN A C 1
ATOM 855 O O . GLN A 1 110 ? -1.469 -11.154 1.123 1.00 96.25 110 GLN A O 1
ATOM 860 N N . GLU A 1 111 ? 0.585 -12.060 1.002 1.00 96.69 111 GLU A N 1
ATOM 861 C CA . GLU A 1 111 ? 0.757 -12.284 2.441 1.00 96.69 111 GLU A CA 1
ATOM 862 C C . GLU A 1 111 ? 1.285 -11.046 3.189 1.00 96.69 111 GLU A C 1
ATOM 864 O O . GLU A 1 111 ? 1.233 -10.998 4.417 1.00 96.69 111 GLU A O 1
ATOM 869 N N . LEU A 1 112 ? 1.794 -10.032 2.480 1.00 96.62 112 LEU A N 1
ATOM 870 C CA . LEU A 1 112 ? 2.231 -8.781 3.096 1.00 96.62 112 LEU A CA 1
ATOM 871 C C . LEU A 1 112 ? 1.021 -8.061 3.717 1.00 96.62 112 LEU A C 1
ATOM 873 O O . LEU A 1 112 ? 0.118 -7.661 2.976 1.00 96.62 112 LEU A O 1
ATOM 877 N N . PRO A 1 113 ? 0.996 -7.840 5.044 1.00 95.94 113 PRO A N 1
ATOM 878 C CA . PRO A 1 113 ? -0.126 -7.165 5.683 1.00 95.94 113 PRO A CA 1
ATOM 879 C C . PRO A 1 113 ? -0.207 -5.707 5.242 1.00 95.94 113 PRO A C 1
ATOM 881 O O . PRO A 1 113 ? 0.803 -4.998 5.221 1.00 95.94 113 PRO A O 1
ATOM 884 N N . ASP A 1 114 ? -1.417 -5.237 4.943 1.00 95.69 114 ASP A N 1
ATOM 885 C CA . ASP A 1 114 ? -1.653 -3.817 4.691 1.00 95.69 114 ASP A CA 1
ATOM 886 C C . ASP A 1 114 ? -1.190 -2.969 5.900 1.00 95.69 114 ASP A C 1
ATOM 888 O O . ASP A 1 114 ? -1.449 -3.336 7.054 1.00 95.69 114 ASP A O 1
ATOM 892 N N . PRO A 1 115 ? -0.494 -1.836 5.681 1.00 94.69 115 PRO A N 1
ATOM 893 C CA . PRO A 1 115 ? 0.035 -0.993 6.759 1.00 94.69 115 PRO A CA 1
ATOM 894 C C . PRO A 1 115 ? -1.026 -0.510 7.752 1.00 94.69 115 PRO A C 1
ATOM 896 O O . PRO A 1 115 ? -0.682 -0.253 8.909 1.00 94.69 115 PRO A O 1
ATOM 899 N N . VAL A 1 116 ? -2.281 -0.366 7.312 1.00 94.12 116 VAL A N 1
ATOM 900 C CA . VAL A 1 116 ? -3.390 0.162 8.105 1.00 94.12 116 VAL A CA 1
ATOM 901 C C . VAL A 1 116 ? -4.250 -0.984 8.634 1.00 94.12 116 VAL A C 1
ATOM 903 O O . VAL A 1 116 ? -4.341 -1.162 9.848 1.00 94.12 116 VAL A O 1
ATOM 906 N N . SER A 1 117 ? -4.838 -1.799 7.759 1.00 94.19 117 SER A N 1
ATOM 907 C CA . SER A 1 117 ? -5.818 -2.815 8.180 1.00 94.19 117 SER A CA 1
ATOM 908 C C . SER A 1 117 ? -5.209 -4.119 8.681 1.00 94.19 117 SER A C 1
ATOM 910 O O . SER A 1 117 ? -5.903 -4.914 9.321 1.00 94.19 117 SER A O 1
ATOM 912 N N . LYS A 1 118 ? -3.932 -4.368 8.356 1.00 95.50 118 LYS A N 1
ATOM 913 C CA . LYS A 1 118 ? -3.226 -5.635 8.605 1.00 95.50 118 LYS A CA 1
ATOM 914 C C . LYS A 1 118 ? -3.873 -6.848 7.932 1.00 95.50 118 LYS A C 1
ATOM 916 O O . LYS A 1 118 ? -3.531 -7.981 8.264 1.00 95.50 118 LYS A O 1
ATOM 921 N N . VAL A 1 119 ? -4.783 -6.618 6.984 1.00 96.31 119 VAL A N 1
ATOM 922 C CA . VAL A 1 119 ? -5.401 -7.661 6.164 1.00 96.31 119 VAL A CA 1
ATOM 923 C C . VAL A 1 119 ? -4.407 -8.129 5.102 1.00 96.31 119 VAL A C 1
ATOM 925 O O . VAL A 1 119 ? -3.647 -7.339 4.540 1.00 96.31 119 VAL A O 1
ATOM 928 N N . THR A 1 120 ? -4.447 -9.426 4.832 1.00 96.44 120 THR A N 1
ATOM 929 C CA . THR A 1 120 ? -3.704 -10.137 3.789 1.00 96.44 120 THR A CA 1
ATOM 930 C C . THR A 1 120 ? -4.693 -10.868 2.879 1.00 96.44 120 THR A C 1
ATOM 932 O O . THR A 1 120 ? -5.835 -11.111 3.275 1.00 96.44 120 THR A O 1
ATOM 935 N N . TRP A 1 121 ? -4.263 -11.240 1.670 1.00 96.31 121 TRP A N 1
ATOM 936 C CA . TRP A 1 121 ? -4.987 -12.122 0.739 1.00 96.31 121 TRP A CA 1
ATOM 937 C C . TRP A 1 121 ? -6.397 -11.697 0.292 1.00 96.31 121 TRP A C 1
ATOM 939 O O . TRP A 1 121 ? -7.025 -12.429 -0.461 1.00 96.31 121 TRP A O 1
ATOM 949 N N . ASP A 1 122 ? -6.937 -10.560 0.711 1.00 95.94 122 ASP A N 1
ATOM 950 C CA . ASP A 1 122 ? -8.263 -10.102 0.298 1.00 95.94 122 ASP A CA 1
ATOM 951 C C . ASP A 1 122 ? -8.333 -8.574 0.327 1.00 95.94 122 ASP A C 1
ATOM 953 O O . ASP A 1 122 ? -7.593 -7.907 1.052 1.00 95.94 122 ASP A O 1
ATOM 957 N N . ASN A 1 123 ? -9.260 -8.020 -0.454 1.00 96.62 123 ASN A N 1
ATOM 958 C CA . ASN A 1 123 ? -9.750 -6.664 -0.250 1.00 96.62 123 ASN A CA 1
ATOM 959 C C . ASN A 1 123 ? -11.105 -6.682 0.467 1.00 96.62 123 ASN A C 1
ATOM 961 O O . ASN A 1 123 ? -11.770 -7.709 0.594 1.00 96.62 123 ASN A O 1
ATOM 965 N N . TYR A 1 124 ? -11.490 -5.515 0.960 1.00 97.44 124 TYR A N 1
ATOM 966 C CA . TYR A 1 124 ? -12.608 -5.316 1.872 1.00 97.44 124 TYR A CA 1
ATOM 967 C C . TYR A 1 124 ? -13.242 -3.948 1.620 1.00 97.44 124 TYR A C 1
ATOM 969 O O . TYR A 1 124 ? -12.695 -3.123 0.882 1.00 97.44 124 TYR A O 1
ATOM 977 N N . VAL A 1 125 ? -14.392 -3.716 2.247 1.00 97.75 125 VAL A N 1
ATOM 978 C CA . VAL A 1 125 ? -15.032 -2.401 2.334 1.00 97.75 125 VAL A CA 1
ATOM 979 C C . VAL A 1 125 ? -14.727 -1.834 3.710 1.00 97.75 125 VAL A C 1
ATOM 981 O O . VAL A 1 125 ? -15.258 -2.318 4.707 1.00 97.75 125 VAL A O 1
ATOM 984 N N . ALA A 1 126 ? -13.859 -0.829 3.772 1.00 97.25 126 ALA A N 1
ATOM 985 C CA . ALA A 1 126 ? -13.547 -0.149 5.021 1.00 97.25 126 ALA A CA 1
ATOM 986 C C . ALA A 1 126 ? -14.601 0.922 5.322 1.00 97.25 126 ALA A C 1
ATOM 988 O O . ALA A 1 126 ? -14.886 1.776 4.477 1.00 97.25 126 ALA A O 1
ATOM 989 N N . LEU A 1 127 ? -15.171 0.865 6.526 1.00 96.56 127 LEU A N 1
ATOM 990 C CA . LEU A 1 127 ? -16.188 1.791 7.024 1.00 96.56 127 LEU A CA 1
ATOM 991 C C . LEU A 1 127 ? -15.776 2.352 8.385 1.00 96.56 127 LEU A C 1
ATOM 993 O O . LEU A 1 127 ? -15.145 1.665 9.189 1.00 96.56 127 LEU A O 1
ATOM 997 N N . ALA A 1 128 ? -16.184 3.589 8.660 1.00 94.75 128 ALA A N 1
ATOM 998 C CA . ALA A 1 128 ? -16.020 4.185 9.979 1.00 94.75 128 ALA A CA 1
ATOM 999 C C . ALA A 1 128 ? -16.888 3.446 11.024 1.00 94.75 128 ALA A C 1
ATOM 1001 O O . ALA A 1 128 ? -18.005 3.039 10.685 1.00 94.75 128 ALA A O 1
ATOM 1002 N N . PRO A 1 129 ? -16.453 3.318 12.294 1.00 91.94 129 PRO A N 1
ATOM 1003 C CA . PRO A 1 129 ? -17.201 2.582 13.321 1.00 91.94 129 PRO A CA 1
ATOM 1004 C C . PRO A 1 129 ? -18.658 3.048 13.496 1.00 91.94 129 PRO A C 1
ATOM 1006 O O . PRO A 1 129 ? -19.587 2.251 13.377 1.00 91.94 129 PRO A O 1
ATOM 1009 N N . LYS A 1 130 ? -18.884 4.356 13.689 1.00 91.06 130 LYS A N 1
ATOM 1010 C CA . LYS A 1 130 ? -20.233 4.938 13.860 1.00 91.06 130 LYS A CA 1
ATOM 1011 C C . LYS A 1 130 ? -21.099 4.835 12.606 1.00 91.06 130 LYS A C 1
ATOM 1013 O O . LYS A 1 130 ? -22.317 4.641 12.680 1.00 91.06 130 LYS A O 1
ATOM 1018 N N . PHE A 1 131 ? -20.474 4.920 11.438 1.00 92.25 131 PHE A N 1
ATOM 1019 C CA . PHE A 1 131 ? -21.174 4.747 10.176 1.00 92.25 131 PHE A CA 1
ATOM 1020 C C . PHE A 1 131 ? -21.634 3.296 9.972 1.00 92.25 131 PHE A C 1
ATOM 1022 O O . PHE A 1 131 ? -22.775 3.063 9.570 1.00 92.25 131 PHE A O 1
ATOM 1029 N N . ALA A 1 132 ? -20.797 2.317 10.328 1.00 93.56 132 ALA A N 1
ATOM 1030 C CA . ALA A 1 132 ? -21.153 0.901 10.293 1.00 93.56 132 ALA A CA 1
ATOM 1031 C C . ALA A 1 132 ? -22.324 0.572 11.242 1.00 93.56 132 ALA A C 1
ATOM 1033 O O . ALA A 1 132 ? -23.255 -0.130 10.841 1.00 93.56 132 ALA A O 1
ATOM 1034 N N . GLU A 1 133 ? -22.346 1.153 12.451 1.00 92.38 133 GLU A N 1
ATOM 1035 C CA . GLU A 1 133 ? -23.474 1.039 13.392 1.00 92.38 133 GLU A CA 1
ATOM 1036 C C . GLU A 1 133 ? -24.787 1.557 12.782 1.00 92.38 133 GLU A C 1
ATOM 1038 O O . GLU A 1 133 ? -25.823 0.893 12.868 1.00 92.38 133 GLU A O 1
ATOM 1043 N N . THR A 1 134 ? -24.737 2.710 12.105 1.00 92.50 134 THR A N 1
ATOM 1044 C CA . THR A 1 134 ? -25.898 3.304 11.417 1.00 92.50 134 THR A CA 1
ATOM 1045 C C . THR A 1 134 ? -26.432 2.389 10.310 1.00 92.50 134 THR A C 1
ATOM 1047 O O . THR A 1 134 ? -27.646 2.251 10.144 1.00 92.50 134 THR A O 1
ATOM 1050 N N . LEU A 1 135 ? -25.534 1.714 9.585 1.00 92.19 135 LEU A N 1
ATOM 1051 C CA . LEU A 1 135 ? -25.875 0.729 8.553 1.00 92.19 135 LEU A CA 1
ATOM 1052 C C . LEU A 1 135 ? -26.242 -0.654 9.120 1.00 92.19 135 LEU A C 1
ATOM 1054 O O . LEU A 1 135 ? -26.690 -1.516 8.365 1.00 92.19 135 LEU A O 1
ATOM 1058 N N . LYS A 1 136 ? -26.098 -0.862 10.438 1.00 94.62 136 LYS A N 1
ATOM 1059 C CA . LYS A 1 136 ? -26.315 -2.136 11.145 1.00 94.62 136 LYS A CA 1
ATOM 1060 C C . LYS A 1 136 ? -25.471 -3.290 10.595 1.00 94.62 136 LYS A C 1
ATOM 1062 O O . LYS A 1 136 ? -25.933 -4.429 10.568 1.00 94.62 136 LYS A O 1
ATOM 1067 N N . VAL A 1 137 ? -24.245 -2.990 10.173 1.00 95.00 137 VAL A N 1
ATOM 1068 C CA . VAL A 1 137 ? -23.265 -3.983 9.714 1.00 95.00 137 VAL A CA 1
ATOM 1069 C C . VAL A 1 137 ? -22.157 -4.131 10.746 1.00 95.00 137 VAL A C 1
ATOM 1071 O O . VAL A 1 137 ? -21.769 -3.162 11.399 1.00 95.00 137 VAL A O 1
ATOM 1074 N N . LYS A 1 138 ? -21.662 -5.352 10.912 1.00 94.81 138 LYS A N 1
ATOM 1075 C CA . LYS A 1 138 ? -20.532 -5.671 11.783 1.00 94.81 138 LYS A CA 1
ATOM 1076 C C . LYS A 1 138 ? -19.293 -5.970 10.953 1.00 94.81 138 LYS A C 1
ATOM 1078 O O . LYS A 1 138 ? -19.354 -6.165 9.741 1.00 94.81 138 LYS A O 1
ATOM 1083 N N . GLU A 1 139 ? -18.155 -6.010 11.628 1.00 93.62 139 GLU A N 1
ATOM 1084 C CA . GLU A 1 139 ? -16.924 -6.500 11.025 1.00 93.62 139 GLU A CA 1
ATOM 1085 C C . GLU A 1 139 ? -17.114 -7.934 10.506 1.00 93.62 139 GLU A C 1
ATOM 1087 O O . GLU A 1 139 ? -17.761 -8.754 11.160 1.00 93.62 139 GLU A O 1
ATOM 1092 N N . PHE A 1 140 ? -16.576 -8.206 9.314 1.00 96.25 140 PHE A N 1
ATOM 1093 C CA . PHE A 1 140 ? -16.703 -9.460 8.557 1.00 96.25 140 PHE A CA 1
ATOM 1094 C C . PHE A 1 140 ? -18.088 -9.773 7.974 1.00 96.25 140 PHE A C 1
ATOM 1096 O O . PHE A 1 140 ? -18.221 -10.769 7.254 1.00 96.25 140 PHE A O 1
ATOM 1103 N N . ASP A 1 141 ? -19.103 -8.931 8.184 1.00 97.31 141 ASP A N 1
ATOM 1104 C CA . ASP A 1 141 ? -20.351 -9.052 7.428 1.00 97.31 141 ASP A CA 1
ATOM 1105 C C . ASP A 1 141 ? -20.085 -8.783 5.943 1.00 97.31 141 ASP A C 1
ATOM 1107 O O . ASP A 1 141 ? -19.321 -7.890 5.573 1.00 97.31 141 ASP A O 1
ATOM 1111 N N . VAL A 1 142 ? -20.733 -9.547 5.068 1.00 97.69 142 VAL A N 1
ATOM 1112 C CA . VAL A 1 142 ? -20.633 -9.354 3.620 1.00 97.69 142 VAL A CA 1
ATOM 1113 C C . VAL A 1 142 ? -21.706 -8.371 3.167 1.00 97.69 142 VAL A C 1
ATOM 1115 O O . VAL A 1 142 ? -22.907 -8.577 3.385 1.00 97.69 142 VAL A O 1
ATOM 1118 N N . VAL A 1 143 ? -21.280 -7.315 2.483 1.00 97.44 143 VAL A N 1
ATOM 1119 C CA . VAL A 1 143 ? -22.160 -6.292 1.916 1.00 97.44 143 VAL A CA 1
ATOM 1120 C C . VAL A 1 143 ? -22.030 -6.252 0.401 1.00 97.44 143 VAL A C 1
ATOM 1122 O O . VAL A 1 143 ? -20.935 -6.381 -0.146 1.00 97.44 143 VAL A O 1
ATOM 1125 N N . THR A 1 144 ? -23.151 -6.030 -0.279 1.00 97.75 144 THR A N 1
ATOM 1126 C CA . THR A 1 144 ? -23.157 -5.703 -1.703 1.00 97.75 144 THR A CA 1
ATOM 1127 C C . THR A 1 144 ? -22.926 -4.209 -1.850 1.00 97.75 144 THR A C 1
ATOM 1129 O O . THR A 1 144 ? -23.716 -3.397 -1.363 1.00 97.75 144 THR A O 1
ATOM 1132 N N . VAL A 1 145 ? -21.858 -3.844 -2.550 1.00 96.81 145 VAL A N 1
ATOM 1133 C CA . VAL A 1 145 ? -21.560 -2.468 -2.945 1.00 96.81 145 VAL A CA 1
ATOM 1134 C C . VAL A 1 145 ? -21.974 -2.297 -4.392 1.00 96.81 145 VAL A C 1
ATOM 1136 O O . VAL A 1 145 ? -21.398 -2.925 -5.281 1.00 96.81 145 VAL A O 1
ATOM 1139 N N . LYS A 1 146 ? -22.970 -1.447 -4.639 1.00 96.44 146 LYS A N 1
ATOM 1140 C CA . LYS A 1 146 ? -23.496 -1.174 -5.977 1.00 96.44 146 LYS A CA 1
ATOM 1141 C C . LYS A 1 146 ? -23.205 0.264 -6.389 1.00 96.44 146 LYS A C 1
ATOM 1143 O O . LYS A 1 146 ? -23.632 1.204 -5.718 1.00 96.44 146 LYS A O 1
ATOM 1148 N N . GLY A 1 147 ? -22.500 0.416 -7.506 1.00 92.31 147 GLY A N 1
ATOM 1149 C CA . GLY A 1 147 ? -22.146 1.704 -8.092 1.00 92.31 147 GLY A CA 1
ATOM 1150 C C . GLY A 1 147 ? -23.240 2.276 -8.985 1.00 92.31 147 GLY A C 1
ATOM 1151 O O . GLY A 1 147 ? -24.128 1.566 -9.464 1.00 92.31 147 GLY A O 1
ATOM 1152 N N . SER A 1 148 ? -23.137 3.574 -9.258 1.00 86.00 148 SER A N 1
ATOM 1153 C CA . SER A 1 148 ? -24.030 4.305 -10.171 1.00 86.00 148 SER A CA 1
ATOM 1154 C C . SER A 1 148 ? -24.041 3.751 -11.604 1.00 86.00 148 SER A C 1
ATOM 1156 O O . SER A 1 148 ? -25.035 3.885 -12.313 1.00 86.00 148 SER A O 1
ATOM 1158 N N . ASN A 1 149 ? -22.973 3.067 -12.016 1.00 87.25 149 ASN A N 1
ATOM 1159 C CA . ASN A 1 149 ? -22.864 2.374 -13.302 1.00 87.25 149 ASN A CA 1
ATOM 1160 C C . ASN A 1 149 ? -23.572 1.004 -13.345 1.00 87.25 149 ASN A C 1
ATOM 1162 O O . ASN A 1 149 ? -23.493 0.310 -14.356 1.00 87.25 149 ASN A O 1
ATOM 1166 N N . GLY A 1 150 ? -24.231 0.589 -12.259 1.00 90.94 150 GLY A N 1
ATOM 1167 C CA . GLY A 1 150 ? -24.928 -0.693 -12.156 1.00 90.94 150 GLY A CA 1
ATOM 1168 C C . GLY A 1 150 ? -24.032 -1.886 -11.818 1.00 90.94 150 GLY A C 1
ATOM 1169 O O . GLY A 1 150 ? -24.563 -2.969 -11.581 1.00 90.94 150 GLY A O 1
ATOM 1170 N N . TYR A 1 151 ? -22.709 -1.706 -11.745 1.00 96.06 151 TYR A N 1
ATOM 1171 C CA . TYR A 1 151 ? -21.798 -2.745 -11.272 1.00 96.06 151 TYR A CA 1
ATOM 1172 C C . TYR A 1 151 ? -21.987 -2.968 -9.771 1.00 96.06 151 TYR A C 1
ATOM 1174 O O . TYR A 1 151 ? -22.111 -2.013 -9.000 1.00 96.06 151 TYR A O 1
ATOM 1182 N N . SER A 1 152 ? -21.989 -4.232 -9.360 1.00 96.56 152 SER A N 1
ATOM 1183 C CA . SER A 1 152 ? -22.105 -4.631 -7.963 1.00 96.56 152 SER A CA 1
ATOM 1184 C C . SER A 1 152 ? -21.043 -5.652 -7.598 1.00 96.56 152 SER A C 1
ATOM 1186 O O . SER A 1 152 ? -20.716 -6.529 -8.399 1.00 96.56 152 SER A O 1
ATOM 1188 N N . VAL A 1 153 ? -20.544 -5.564 -6.370 1.00 97.00 153 VAL A N 1
ATOM 1189 C CA . VAL A 1 153 ? -19.580 -6.514 -5.824 1.00 97.00 153 VAL A CA 1
ATOM 1190 C C . VAL A 1 153 ? -19.900 -6.816 -4.366 1.00 97.00 153 VAL A C 1
ATOM 1192 O O . VAL A 1 153 ? -20.258 -5.911 -3.618 1.00 97.00 153 VAL A O 1
ATOM 1195 N N . ASP A 1 154 ? -19.740 -8.076 -3.973 1.00 97.62 154 ASP A N 1
ATOM 1196 C CA . ASP A 1 154 ? -19.922 -8.512 -2.589 1.00 97.62 154 ASP A CA 1
ATOM 1197 C C . ASP A 1 154 ? -18.566 -8.600 -1.899 1.00 97.62 154 ASP A C 1
ATOM 1199 O O . ASP A 1 154 ? -17.692 -9.359 -2.333 1.00 97.62 154 ASP A O 1
ATOM 1203 N N . LEU A 1 155 ? -18.388 -7.817 -0.840 1.00 97.44 155 LEU A N 1
ATOM 1204 C CA . LEU A 1 155 ? -17.132 -7.705 -0.105 1.00 97.44 155 LEU A CA 1
ATOM 1205 C C . LEU A 1 155 ? -17.377 -7.741 1.410 1.00 97.44 155 LEU A C 1
ATOM 1207 O O . LEU A 1 155 ? -18.410 -7.248 1.871 1.00 97.44 155 LEU A O 1
ATOM 1211 N N . PRO A 1 156 ? -16.437 -8.300 2.192 1.00 97.62 156 PRO A N 1
ATOM 1212 C CA . PRO A 1 156 ? -16.486 -8.227 3.646 1.00 97.62 156 PRO A CA 1
ATOM 1213 C C . PRO A 1 156 ? -16.254 -6.795 4.136 1.00 97.62 156 PRO A C 1
ATOM 1215 O O . PRO A 1 156 ? -15.443 -6.051 3.574 1.00 97.62 156 PRO A O 1
ATOM 1218 N N . VAL A 1 157 ? -16.944 -6.428 5.210 1.00 97.69 157 VAL A N 1
ATOM 1219 C CA . VAL A 1 157 ? -16.756 -5.163 5.919 1.00 97.69 157 VAL A CA 1
ATOM 1220 C C . VAL A 1 157 ? -15.549 -5.259 6.845 1.00 97.69 157 VAL A C 1
ATOM 1222 O O . VAL A 1 157 ? -15.402 -6.219 7.600 1.00 97.69 157 VAL A O 1
ATOM 1225 N N . LEU A 1 158 ? -14.718 -4.222 6.816 1.00 96.56 158 LEU A N 1
ATOM 1226 C CA . LEU A 1 158 ? -13.687 -3.959 7.810 1.00 96.56 158 LEU A CA 1
ATOM 1227 C C . LEU A 1 158 ? -14.042 -2.664 8.545 1.00 96.56 158 LEU A C 1
ATOM 1229 O O . LEU A 1 158 ? -14.297 -1.639 7.906 1.00 96.56 158 LEU A O 1
ATOM 1233 N N . ILE A 1 159 ? -14.034 -2.687 9.876 1.00 94.75 159 ILE A N 1
ATOM 1234 C CA . ILE A 1 159 ? -14.252 -1.470 10.658 1.00 94.75 159 ILE A CA 1
ATOM 1235 C C . ILE A 1 159 ? -12.908 -0.769 10.833 1.00 94.75 159 ILE A C 1
ATOM 1237 O O . ILE A 1 159 ? -11.991 -1.292 11.458 1.00 94.75 159 ILE A O 1
ATOM 1241 N N . GLN A 1 160 ? -12.787 0.429 10.268 1.00 93.44 160 GLN A N 1
ATOM 1242 C CA . GLN A 1 160 ? -11.523 1.143 10.168 1.00 93.44 160 GLN A CA 1
ATOM 1243 C C . GLN A 1 160 ? -11.608 2.502 10.880 1.00 93.44 160 GLN A C 1
ATOM 1245 O O . GLN A 1 160 ? -12.182 3.446 10.332 1.00 93.44 160 GLN A O 1
ATOM 1250 N N . PRO A 1 161 ? -11.021 2.643 12.085 1.00 90.81 161 PRO A N 1
ATOM 1251 C CA . PRO A 1 161 ? -10.841 3.943 12.730 1.00 90.81 161 PRO A CA 1
ATOM 1252 C C . PRO A 1 161 ? -10.077 4.920 11.828 1.00 90.81 161 PRO A C 1
ATOM 1254 O O . PRO A 1 161 ? -9.143 4.516 11.128 1.00 90.81 161 PRO A O 1
ATOM 1257 N N . GLY A 1 162 ? -10.487 6.191 11.825 1.00 89.06 162 GLY A N 1
ATOM 1258 C CA . GLY A 1 162 ? -9.928 7.236 10.956 1.00 89.06 162 GLY A CA 1
ATOM 1259 C C . GLY A 1 162 ? -10.504 7.281 9.535 1.00 89.06 162 GLY A C 1
ATOM 1260 O O . GLY A 1 162 ? -10.182 8.194 8.776 1.00 89.06 162 GLY A O 1
ATOM 1261 N N . GLN A 1 163 ? -11.375 6.338 9.156 1.00 92.81 163 GLN A N 1
ATOM 1262 C CA . GLN A 1 163 ? -12.185 6.470 7.944 1.00 92.81 163 GLN A CA 1
ATOM 1263 C C . GLN A 1 163 ? -13.232 7.577 8.151 1.00 92.81 163 GLN A C 1
ATOM 1265 O O . GLN A 1 163 ? -13.927 7.591 9.164 1.00 92.81 163 GLN A O 1
ATOM 1270 N N . ALA A 1 164 ? -13.384 8.485 7.183 1.00 92.31 164 ALA A N 1
ATOM 1271 C CA . ALA A 1 164 ? -14.354 9.575 7.283 1.00 92.31 164 ALA A CA 1
ATOM 1272 C C . ALA A 1 164 ? -15.808 9.061 7.282 1.00 92.31 164 ALA A C 1
ATOM 1274 O O . ALA A 1 164 ? -16.168 8.171 6.501 1.00 92.31 164 ALA A O 1
ATOM 1275 N N . GLN A 1 165 ? -16.665 9.654 8.117 1.00 91.31 165 GLN A N 1
ATOM 1276 C CA . GLN A 1 165 ? -18.089 9.310 8.196 1.00 91.31 165 GLN A CA 1
ATOM 1277 C C . GLN A 1 165 ? -18.792 9.510 6.841 1.00 91.31 165 GLN A C 1
ATOM 1279 O O . GLN A 1 165 ? -18.514 10.466 6.118 1.00 91.31 165 GLN A O 1
ATOM 1284 N N . GLY A 1 166 ? -19.708 8.604 6.479 1.00 91.00 166 GLY A N 1
ATOM 1285 C CA . GLY A 1 166 ? -20.413 8.651 5.187 1.00 91.00 166 GLY A CA 1
ATOM 1286 C C . GLY A 1 166 ? -19.569 8.228 3.978 1.00 91.00 166 GLY A C 1
ATOM 1287 O O . GLY A 1 166 ? -20.039 8.316 2.841 1.00 91.00 166 GLY A O 1
ATOM 1288 N N . THR A 1 167 ? -18.343 7.746 4.207 1.00 94.38 167 THR A N 1
ATOM 1289 C CA . THR A 1 167 ? -17.451 7.253 3.155 1.00 94.38 167 THR A CA 1
ATOM 1290 C C . THR A 1 167 ? -17.148 5.765 3.319 1.00 94.38 167 THR A C 1
ATOM 1292 O O . THR A 1 167 ? -17.173 5.218 4.422 1.00 94.38 167 THR A O 1
ATOM 1295 N N . ALA A 1 168 ? -16.826 5.117 2.206 1.00 96.38 168 ALA A N 1
ATOM 1296 C CA . ALA A 1 168 ? -16.333 3.753 2.142 1.00 96.38 168 ALA A CA 1
ATOM 1297 C C . ALA A 1 168 ? -15.041 3.720 1.324 1.00 96.38 168 ALA A C 1
ATOM 1299 O O . ALA A 1 168 ? -14.887 4.499 0.379 1.00 96.38 168 ALA A O 1
ATOM 1300 N N . SER A 1 169 ? -14.124 2.813 1.646 1.00 97.00 169 SER A N 1
ATOM 1301 C CA . SER A 1 169 ? -12.905 2.614 0.859 1.00 97.00 169 SER A CA 1
ATOM 1302 C C . SER A 1 169 ? -12.720 1.157 0.446 1.00 97.00 169 SER A C 1
ATOM 1304 O O . SER A 1 169 ? -13.024 0.240 1.207 1.00 97.00 169 SER A O 1
ATOM 1306 N N . ILE A 1 170 ? -12.268 0.940 -0.795 1.00 97.62 170 ILE A N 1
ATOM 1307 C CA . ILE A 1 170 ? -12.016 -0.398 -1.357 1.00 97.62 170 ILE A CA 1
ATOM 1308 C C . ILE A 1 170 ? -10.686 -0.392 -2.115 1.00 97.62 170 ILE A C 1
ATOM 1310 O O . ILE A 1 170 ? -10.469 0.432 -3.005 1.00 97.62 170 ILE A O 1
ATOM 1314 N N . ALA A 1 171 ? -9.809 -1.344 -1.798 1.00 97.44 171 ALA A N 1
ATOM 1315 C CA . ALA A 1 171 ? -8.525 -1.488 -2.476 1.00 97.44 171 ALA A CA 1
ATOM 1316 C C . ALA A 1 171 ? -8.666 -2.083 -3.894 1.00 97.44 171 ALA A C 1
ATOM 1318 O O . ALA A 1 171 ? -9.422 -3.037 -4.124 1.00 97.44 171 ALA A O 1
ATOM 1319 N N . LEU A 1 172 ? -7.890 -1.539 -4.833 1.00 96.69 172 LEU A N 1
ATOM 1320 C CA . LEU A 1 172 ? -7.694 -2.040 -6.193 1.00 96.69 172 LEU A CA 1
ATOM 1321 C C . LEU A 1 172 ? -6.675 -3.188 -6.238 1.00 96.69 172 LEU A C 1
ATOM 1323 O O . LEU A 1 172 ? -5.968 -3.475 -5.277 1.00 96.69 172 LEU A O 1
ATOM 1327 N N . GLY A 1 173 ? -6.618 -3.859 -7.390 1.00 95.06 173 GLY A N 1
ATOM 1328 C CA . GLY A 1 173 ? -5.608 -4.878 -7.682 1.00 95.06 173 GLY A CA 1
ATOM 1329 C C . GLY A 1 173 ? -5.984 -6.325 -7.336 1.00 95.06 173 GLY A C 1
ATOM 1330 O O . GLY A 1 173 ? -5.202 -7.235 -7.611 1.00 95.06 173 GLY A O 1
ATOM 1331 N N . TYR A 1 174 ? -7.195 -6.550 -6.824 1.00 96.69 174 TYR A N 1
ATOM 1332 C CA . TYR A 1 174 ? -7.750 -7.866 -6.484 1.00 96.69 174 TYR A CA 1
ATOM 1333 C C . TYR A 1 174 ? -8.823 -8.330 -7.488 1.00 96.69 174 TYR A C 1
ATOM 1335 O O . TYR A 1 174 ? -9.213 -7.597 -8.399 1.00 96.69 174 TYR A O 1
ATOM 1343 N N . GLY A 1 175 ? -9.300 -9.571 -7.345 1.00 95.12 175 GLY A N 1
ATOM 1344 C CA . GLY A 1 175 ? -10.365 -10.160 -8.163 1.00 95.12 175 GLY A CA 1
ATOM 1345 C C . GLY A 1 175 ? -9.951 -10.526 -9.587 1.00 95.12 175 GLY A C 1
ATOM 1346 O O . GLY A 1 175 ? -10.775 -10.491 -10.503 1.00 95.12 175 GLY A O 1
ATOM 1347 N N . ARG A 1 176 ? -8.669 -10.840 -9.805 1.00 94.75 176 ARG A N 1
ATOM 1348 C CA . ARG A 1 176 ? -8.172 -11.314 -11.103 1.00 94.75 176 ARG A CA 1
ATOM 1349 C C . ARG A 1 176 ? -8.475 -12.806 -11.261 1.00 94.75 176 ARG A C 1
ATOM 1351 O O . ARG A 1 176 ? -8.288 -13.576 -10.333 1.00 94.75 176 ARG A O 1
ATOM 1358 N N . THR A 1 177 ? -8.883 -13.224 -12.458 1.00 94.75 177 THR A N 1
ATOM 1359 C CA . THR A 1 177 ? -9.276 -14.623 -12.739 1.00 94.75 177 THR A CA 1
ATOM 1360 C C . THR A 1 177 ? -8.210 -15.424 -13.496 1.00 94.75 177 THR A C 1
ATOM 1362 O O . THR A 1 177 ? -8.277 -16.647 -13.581 1.00 94.75 177 THR A O 1
ATOM 1365 N N . LYS A 1 178 ? -7.226 -14.741 -14.098 1.00 94.19 178 LYS A N 1
ATOM 1366 C CA . LYS A 1 178 ? -6.178 -15.340 -14.945 1.00 94.19 178 LYS A CA 1
ATOM 1367 C C . LYS A 1 178 ? -4.820 -14.677 -14.717 1.00 94.19 178 LYS A C 1
ATOM 1369 O O . LYS A 1 178 ? -4.247 -14.094 -15.634 1.00 94.19 178 LYS A O 1
ATOM 1374 N N . VAL A 1 179 ? -4.326 -14.712 -13.483 1.00 93.75 179 VAL A N 1
ATOM 1375 C CA . VAL A 1 179 ? -3.003 -14.175 -13.124 1.00 93.75 179 VAL A CA 1
ATOM 1376 C C . VAL A 1 179 ? -2.017 -15.273 -12.717 1.00 93.75 179 VAL A C 1
ATOM 1378 O O . VAL A 1 179 ? -0.824 -15.146 -12.977 1.00 93.75 179 VAL A O 1
ATOM 1381 N N . GLY A 1 180 ? -2.505 -16.372 -12.137 1.00 93.06 180 GLY A N 1
ATOM 1382 C CA . GLY A 1 180 ? -1.693 -17.518 -11.736 1.00 93.06 180 GLY A CA 1
ATOM 1383 C C . GLY A 1 180 ? -2.183 -18.147 -10.435 1.00 93.06 180 GLY A C 1
ATOM 1384 O O . GLY A 1 180 ? -3.261 -17.831 -9.943 1.00 93.06 180 GLY A O 1
ATOM 1385 N N . LYS A 1 181 ? -1.389 -19.063 -9.874 1.00 92.56 181 LYS A N 1
ATOM 1386 C CA . LYS A 1 181 ? -1.797 -19.870 -8.712 1.00 92.56 181 LYS A CA 1
ATOM 1387 C C . LYS A 1 181 ? -2.029 -19.048 -7.441 1.00 92.56 181 LYS A C 1
ATOM 1389 O O . LYS A 1 181 ? -2.864 -19.438 -6.641 1.00 92.56 181 LYS A O 1
ATOM 1394 N N . ALA A 1 182 ? -1.292 -17.953 -7.253 1.00 92.00 182 ALA A N 1
ATOM 1395 C CA . ALA A 1 182 ? -1.338 -17.177 -6.016 1.00 92.00 182 ALA A CA 1
ATOM 1396 C C . ALA A 1 182 ? -2.383 -16.051 -6.034 1.00 92.00 182 ALA A C 1
ATOM 1398 O O . ALA A 1 182 ? -2.802 -15.613 -4.977 1.00 92.00 182 ALA A O 1
ATOM 1399 N N . GLY A 1 183 ? -2.791 -15.558 -7.206 1.00 91.12 183 GLY A N 1
ATOM 1400 C CA . GLY A 1 183 ? -3.651 -14.368 -7.304 1.00 91.12 183 GLY A CA 1
ATOM 1401 C C . GLY A 1 183 ? -5.012 -14.591 -7.956 1.00 91.12 183 GLY A C 1
ATOM 1402 O O . GLY A 1 183 ? -5.737 -13.620 -8.164 1.00 91.12 183 GLY A O 1
ATOM 1403 N N . ASN A 1 184 ? -5.335 -15.825 -8.351 1.00 93.94 184 ASN A N 1
ATOM 1404 C CA . ASN A 1 184 ? -6.632 -16.137 -8.946 1.00 93.94 184 ASN A CA 1
ATOM 1405 C C . ASN A 1 184 ? -7.725 -16.145 -7.873 1.00 93.94 184 ASN A C 1
ATOM 1407 O O . ASN A 1 184 ? -7.589 -16.834 -6.866 1.00 93.94 184 ASN A O 1
ATOM 1411 N N . ASP A 1 185 ? -8.808 -15.407 -8.121 1.00 93.25 185 ASP A N 1
ATOM 1412 C CA . ASP A 1 185 ? -10.016 -15.368 -7.279 1.00 93.25 185 ASP A CA 1
ATOM 1413 C C . ASP A 1 185 ? -9.761 -14.923 -5.823 1.00 93.25 185 ASP A C 1
ATOM 1415 O O . ASP A 1 185 ? -10.515 -15.237 -4.902 1.00 93.25 185 ASP A O 1
ATOM 1419 N N . VAL A 1 186 ? -8.687 -14.155 -5.637 1.00 94.25 186 VAL A N 1
ATOM 1420 C CA . VAL A 1 186 ? -8.282 -13.503 -4.387 1.00 94.25 186 VAL A CA 1
ATOM 1421 C C . VAL A 1 186 ? -8.937 -12.122 -4.324 1.00 94.25 186 VAL A C 1
ATOM 1423 O O . VAL A 1 186 ? -8.726 -11.308 -5.230 1.00 94.25 186 VAL A O 1
ATOM 1426 N N . GLY A 1 187 ? -9.736 -11.843 -3.289 1.00 94.62 187 GLY A N 1
ATOM 1427 C CA . GLY A 1 187 ? -10.571 -10.644 -3.204 1.00 94.62 187 GLY A CA 1
ATOM 1428 C C . GLY A 1 187 ? -11.552 -10.483 -4.376 1.00 94.62 187 GLY A C 1
ATOM 1429 O O . GLY A 1 187 ? -11.933 -11.442 -5.055 1.00 94.62 187 GLY A O 1
ATOM 1430 N N . LYS A 1 188 ? -11.980 -9.244 -4.639 1.00 96.88 188 LYS A N 1
ATOM 1431 C CA . LYS A 1 188 ? -12.900 -8.890 -5.730 1.00 96.88 188 LYS A CA 1
ATOM 1432 C C . LYS A 1 188 ? -12.427 -7.688 -6.535 1.00 96.88 188 LYS A C 1
ATOM 1434 O O . LYS A 1 188 ? -11.707 -6.823 -6.046 1.00 96.88 188 LYS A O 1
ATOM 1439 N N . ASN A 1 189 ? -12.877 -7.619 -7.785 1.00 96.69 189 ASN A N 1
ATOM 1440 C CA . ASN A 1 189 ? -12.460 -6.576 -8.708 1.00 96.69 189 ASN A CA 1
ATOM 1441 C C . ASN A 1 189 ? -13.204 -5.259 -8.434 1.00 96.69 189 ASN A C 1
ATOM 1443 O O . ASN A 1 189 ? -14.418 -5.182 -8.622 1.00 96.69 189 ASN A O 1
ATOM 1447 N N . ALA A 1 190 ? -12.462 -4.224 -8.044 1.00 96.62 190 ALA A N 1
ATOM 1448 C CA . ALA A 1 190 ? -12.980 -2.877 -7.806 1.00 96.62 190 ALA A CA 1
ATOM 1449 C C . ALA A 1 190 ? -12.674 -1.883 -8.948 1.00 96.62 190 ALA A C 1
ATOM 1451 O O . ALA A 1 190 ? -13.179 -0.762 -8.929 1.00 96.62 190 ALA A O 1
ATOM 1452 N N . PHE A 1 191 ? -11.918 -2.282 -9.983 1.00 95.62 191 PHE A N 1
ATOM 1453 C CA . PHE A 1 191 ? -11.646 -1.420 -11.144 1.00 95.62 191 PHE A CA 1
ATOM 1454 C C . PHE A 1 191 ? -12.898 -0.884 -11.848 1.00 95.62 191 PHE A C 1
ATOM 1456 O O . PHE A 1 191 ? -12.849 0.260 -12.293 1.00 95.62 191 PHE A O 1
ATOM 1463 N N . PRO A 1 192 ? -14.023 -1.623 -11.942 1.00 95.50 192 PRO A N 1
ATOM 1464 C CA . PRO A 1 192 ? -15.225 -1.088 -12.574 1.00 95.50 192 PRO A CA 1
ATOM 1465 C C . PRO A 1 192 ? -15.834 0.128 -11.862 1.00 95.50 192 PRO A C 1
ATOM 1467 O O . PRO A 1 192 ? -16.691 0.781 -12.446 1.00 95.50 192 PRO A O 1
ATOM 1470 N N . PHE A 1 193 ? -15.421 0.458 -10.632 1.00 94.69 193 PHE A N 1
ATOM 1471 C CA . PHE A 1 193 ? -15.820 1.704 -9.967 1.00 94.69 193 PHE A CA 1
ATOM 1472 C C . PHE A 1 193 ? -14.997 2.923 -10.407 1.00 94.69 193 PHE A C 1
ATOM 1474 O O . PHE A 1 193 ? -15.425 4.053 -10.180 1.00 94.69 193 PHE A O 1
ATOM 1481 N N . VAL A 1 194 ? -13.839 2.714 -11.042 1.00 94.50 194 VAL A N 1
ATOM 1482 C CA . VAL A 1 194 ? -13.003 3.795 -11.573 1.00 94.50 194 VAL A CA 1
ATOM 1483 C C . VAL A 1 194 ? -13.611 4.290 -12.880 1.00 94.50 194 VAL A C 1
ATOM 1485 O O . VAL A 1 194 ? -13.877 3.505 -13.791 1.00 94.50 194 VAL A O 1
ATOM 1488 N N . SER A 1 195 ? -13.806 5.602 -12.995 1.00 91.38 195 SER A N 1
ATOM 1489 C CA . SER A 1 195 ? -14.276 6.223 -14.238 1.00 91.38 195 SER A CA 1
ATOM 1490 C C . SER A 1 195 ? -13.152 6.988 -14.928 1.00 91.38 195 SER A C 1
ATOM 1492 O O . SER A 1 195 ? -12.247 7.508 -14.281 1.00 91.38 195 SER A O 1
ATOM 1494 N N . PHE A 1 196 ? -13.192 7.052 -16.256 1.00 91.31 196 PHE A N 1
ATOM 1495 C CA . PHE A 1 196 ? -12.233 7.816 -17.047 1.00 91.31 196 PHE A CA 1
ATOM 1496 C C . PHE A 1 196 ? -12.926 9.048 -17.618 1.00 91.31 196 PHE A C 1
ATOM 1498 O O . PHE A 1 196 ? -13.811 8.939 -18.466 1.00 91.31 196 PHE A O 1
ATOM 1505 N N . VAL A 1 197 ? -12.536 10.223 -17.129 1.00 87.12 197 VAL A N 1
ATOM 1506 C CA . VAL A 1 197 ? -13.146 11.505 -17.490 1.00 87.12 197 VAL A CA 1
ATOM 1507 C C . VAL A 1 197 ? -12.034 12.450 -17.925 1.00 87.12 197 VAL A C 1
ATOM 1509 O O . VAL A 1 197 ? -11.089 12.688 -17.177 1.00 87.12 197 VAL A O 1
ATOM 1512 N N . ASN A 1 198 ? -12.141 12.998 -19.139 1.00 83.38 198 ASN A N 1
ATOM 1513 C CA . ASN A 1 198 ? -11.217 14.005 -19.681 1.00 83.38 198 ASN A CA 1
ATOM 1514 C C . ASN A 1 198 ? -9.726 13.615 -19.626 1.00 83.38 198 ASN A C 1
ATOM 1516 O O . ASN A 1 198 ? -8.877 14.458 -19.350 1.00 83.38 198 ASN A O 1
ATOM 1520 N N . GLY A 1 199 ? -9.391 12.346 -19.880 1.00 86.56 199 GLY A N 1
ATOM 1521 C CA . GLY A 1 199 ? -7.995 11.896 -19.869 1.00 86.56 199 GLY A CA 1
ATOM 1522 C C . GLY A 1 199 ? -7.468 11.452 -18.500 1.00 86.56 199 GLY A C 1
ATOM 1523 O O . GLY A 1 199 ? -6.329 10.998 -18.424 1.00 86.56 199 GLY A O 1
ATOM 1524 N N . THR A 1 200 ? -8.280 11.539 -17.440 1.00 88.62 200 THR A N 1
ATOM 1525 C CA . THR A 1 200 ? -7.861 11.252 -16.061 1.00 88.62 200 THR A CA 1
ATOM 1526 C C . THR A 1 200 ? -8.763 10.206 -15.411 1.00 88.62 200 THR A C 1
ATOM 1528 O O . THR A 1 200 ? -9.988 10.242 -15.551 1.00 88.62 200 THR A O 1
ATOM 1531 N N . MET A 1 201 ? -8.150 9.288 -14.661 1.00 91.19 201 MET A N 1
ATOM 1532 C CA . MET A 1 201 ? -8.857 8.306 -13.836 1.00 91.19 201 MET A CA 1
ATOM 1533 C C . MET A 1 201 ? -9.434 8.983 -12.588 1.00 91.19 201 MET A C 1
ATOM 1535 O O . MET A 1 201 ? -8.713 9.650 -11.848 1.00 91.19 201 MET A O 1
ATOM 1539 N N . GLN A 1 202 ? -10.730 8.805 -12.357 1.00 90.94 202 GLN A N 1
ATOM 1540 C CA . GLN A 1 202 ? -11.443 9.272 -11.174 1.00 90.94 202 GLN A CA 1
ATOM 1541 C C . GLN A 1 202 ? -11.705 8.085 -10.251 1.00 90.94 202 GLN A C 1
ATOM 1543 O O . GLN A 1 202 ? -12.379 7.125 -10.630 1.00 90.94 202 GLN A O 1
ATOM 1548 N N . TYR A 1 203 ? -11.171 8.176 -9.038 1.00 93.25 203 TYR A N 1
ATOM 1549 C CA . TYR A 1 203 ? -11.217 7.115 -8.029 1.00 93.25 203 TYR A CA 1
ATOM 1550 C C . TYR A 1 203 ? -12.318 7.315 -6.975 1.00 93.25 203 TYR A C 1
ATOM 1552 O O . TYR A 1 203 ? -12.560 6.431 -6.158 1.00 93.25 203 TYR A O 1
ATOM 1560 N N . ALA A 1 204 ? -12.985 8.468 -6.996 1.00 92.38 204 ALA A N 1
ATOM 1561 C CA . ALA A 1 204 ? -14.130 8.757 -6.147 1.00 92.38 204 ALA A CA 1
ATOM 1562 C C . ALA A 1 204 ? -15.427 8.545 -6.934 1.00 92.38 204 ALA A C 1
ATOM 1564 O O . ALA A 1 204 ? -15.562 9.025 -8.061 1.00 92.38 204 ALA A O 1
ATOM 1565 N N . THR A 1 205 ? -16.394 7.864 -6.329 1.00 91.88 205 THR A N 1
ATOM 1566 C CA . THR A 1 205 ? -17.735 7.666 -6.886 1.00 91.88 205 THR A CA 1
ATOM 1567 C C . THR A 1 205 ? -18.770 7.569 -5.766 1.00 91.88 205 THR A C 1
ATOM 1569 O O . THR A 1 205 ? -18.426 7.609 -4.587 1.00 91.88 205 THR A O 1
ATOM 1572 N N . THR A 1 206 ? -20.045 7.454 -6.120 1.00 93.00 206 THR A N 1
ATOM 1573 C CA . THR A 1 206 ? -21.134 7.198 -5.176 1.00 93.00 206 THR A CA 1
ATOM 1574 C C . THR A 1 206 ? -21.606 5.753 -5.275 1.00 93.00 206 THR A C 1
ATOM 1576 O O . THR A 1 206 ? -21.667 5.170 -6.365 1.00 93.00 206 THR A O 1
ATOM 1579 N N . VAL A 1 207 ? -21.936 5.164 -4.126 1.00 94.56 207 VAL A N 1
ATOM 1580 C CA . VAL A 1 207 ? -22.410 3.782 -4.031 1.00 94.56 207 VAL A CA 1
ATOM 1581 C C . VAL A 1 207 ? -23.572 3.640 -3.062 1.00 94.56 207 VAL A C 1
ATOM 1583 O O . VAL A 1 207 ? -23.772 4.439 -2.150 1.00 94.56 207 VAL A O 1
ATOM 1586 N N . THR A 1 208 ? -24.304 2.548 -3.242 1.00 94.81 208 THR A N 1
ATOM 1587 C CA . THR A 1 208 ? -25.249 2.026 -2.255 1.00 94.81 208 THR A CA 1
ATOM 1588 C C . THR A 1 208 ? -24.665 0.760 -1.644 1.00 94.81 208 THR A C 1
ATOM 1590 O O . THR A 1 208 ? -24.088 -0.065 -2.356 1.00 94.81 208 THR A O 1
ATOM 1593 N N . ILE A 1 209 ? -24.780 0.630 -0.323 1.00 95.38 209 ILE A N 1
ATOM 1594 C CA . ILE A 1 209 ? -24.295 -0.528 0.430 1.00 95.38 209 ILE A CA 1
ATOM 1595 C C . ILE A 1 209 ? -25.506 -1.229 1.031 1.00 95.38 209 ILE A C 1
ATOM 1597 O O . ILE A 1 209 ? -26.277 -0.610 1.765 1.00 95.38 209 ILE A O 1
ATOM 1601 N N . THR A 1 210 ? -25.678 -2.512 0.718 1.00 95.50 210 THR A N 1
ATOM 1602 C CA . THR A 1 210 ? -26.766 -3.334 1.261 1.00 95.50 210 THR A CA 1
ATOM 1603 C C . THR A 1 210 ? -26.217 -4.597 1.920 1.00 95.50 210 THR A C 1
ATOM 1605 O O . THR A 1 210 ? -25.424 -5.302 1.290 1.00 95.50 210 THR A O 1
ATOM 1608 N N . PRO A 1 211 ? -26.630 -4.927 3.156 1.00 94.81 211 PRO A N 1
ATOM 1609 C CA . PRO A 1 211 ? -26.199 -6.152 3.819 1.00 94.81 211 PRO A CA 1
ATOM 1610 C C . PRO 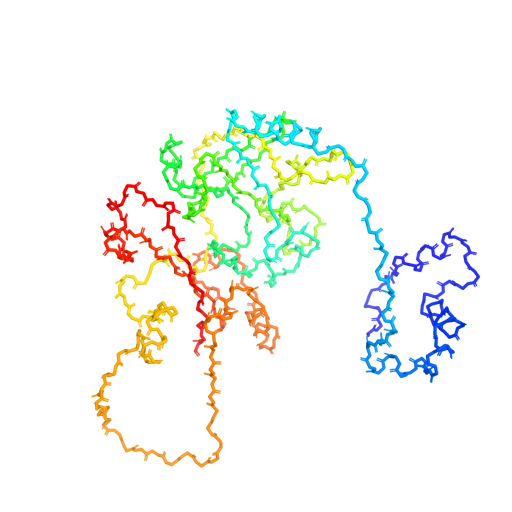A 1 211 ? -26.756 -7.381 3.098 1.00 94.81 211 PRO A C 1
ATOM 1612 O O . PRO A 1 211 ? -27.931 -7.419 2.737 1.00 94.81 211 PRO A O 1
ATOM 1615 N N . THR A 1 212 ? -25.914 -8.398 2.911 1.00 94.94 212 THR A N 1
ATOM 1616 C CA . THR A 1 212 ? -26.319 -9.668 2.275 1.00 94.94 212 THR A CA 1
ATOM 1617 C C . THR A 1 212 ? -26.760 -10.724 3.290 1.00 94.94 212 THR A C 1
ATOM 1619 O O . THR A 1 212 ? -27.412 -11.698 2.924 1.00 94.94 212 THR A O 1
ATOM 1622 N N . GLY A 1 213 ? -26.390 -10.548 4.564 1.00 92.19 213 GLY A N 1
ATOM 1623 C CA . GLY A 1 213 ? -26.514 -11.568 5.610 1.00 92.19 213 GLY A CA 1
ATOM 1624 C C . GLY A 1 213 ? -25.407 -12.631 5.579 1.00 92.19 213 GLY A C 1
ATOM 1625 O O . GLY A 1 213 ? -25.413 -13.532 6.414 1.00 92.19 213 GLY A O 1
ATOM 1626 N N . GLY A 1 214 ? -24.466 -12.544 4.633 1.00 95.25 214 GLY A N 1
ATOM 1627 C CA . GLY A 1 214 ? -23.278 -13.392 4.593 1.00 95.25 214 GLY A CA 1
ATOM 1628 C C . GLY A 1 214 ? -22.213 -12.963 5.603 1.00 95.25 214 GLY A C 1
ATOM 1629 O O . GLY A 1 214 ? -22.174 -11.812 6.030 1.00 95.25 214 GLY A O 1
ATOM 1630 N N . PHE A 1 215 ? -21.317 -13.891 5.934 1.00 96.69 215 PHE A N 1
ATOM 1631 C CA . PHE A 1 215 ? -20.175 -13.673 6.820 1.00 96.69 215 PHE A CA 1
ATOM 1632 C C . PHE A 1 215 ? -18.896 -14.178 6.148 1.00 96.69 215 PHE A C 1
ATOM 1634 O O . PHE A 1 215 ? -18.885 -15.274 5.579 1.00 96.69 215 PHE A O 1
ATOM 1641 N N . TYR A 1 216 ? -17.823 -13.394 6.213 1.00 96.44 216 TYR A N 1
ATOM 1642 C CA . TYR A 1 216 ? -16.518 -13.750 5.670 1.00 96.44 216 TYR A CA 1
ATOM 1643 C C . TYR A 1 216 ? -15.395 -13.141 6.514 1.00 96.44 216 TYR A C 1
ATOM 1645 O O . TYR A 1 216 ? -15.135 -11.941 6.464 1.00 96.44 216 TYR A O 1
ATOM 1653 N N . GLU A 1 217 ? -14.700 -13.990 7.269 1.00 95.25 217 GLU A N 1
ATOM 1654 C CA . GLU A 1 217 ? -13.581 -13.581 8.120 1.00 95.25 217 GLU A CA 1
ATOM 1655 C C . GLU A 1 217 ? -12.373 -13.154 7.274 1.00 95.25 217 GLU A C 1
ATOM 1657 O O . GLU A 1 217 ? -11.900 -13.914 6.428 1.00 95.25 217 GLU A O 1
ATOM 1662 N N . LEU A 1 218 ? -11.828 -11.960 7.496 1.00 96.38 218 LEU A N 1
ATOM 1663 C CA . LEU A 1 218 ? -10.618 -11.507 6.801 1.00 96.38 218 LEU A CA 1
ATOM 1664 C C . LEU A 1 218 ? -9.353 -12.079 7.455 1.00 96.38 218 LEU A C 1
ATOM 1666 O O . LEU A 1 218 ? -9.268 -12.222 8.672 1.00 96.38 218 LEU A O 1
ATOM 1670 N N . ALA A 1 219 ? -8.338 -12.389 6.646 1.00 96.19 219 ALA A N 1
ATOM 1671 C CA . ALA A 1 219 ? -7.050 -12.865 7.146 1.00 96.19 219 ALA A CA 1
ATOM 1672 C C . ALA A 1 219 ? -6.191 -11.689 7.639 1.00 96.19 219 ALA A C 1
ATOM 1674 O O . ALA A 1 219 ? -5.459 -11.080 6.861 1.00 96.19 219 ALA A O 1
ATOM 1675 N N . GLN A 1 220 ? -6.288 -11.358 8.926 1.00 95.12 220 GLN A N 1
ATOM 1676 C CA . GLN A 1 220 ? -5.487 -10.301 9.553 1.00 95.12 220 GLN A CA 1
ATOM 1677 C C . GLN A 1 220 ? -4.294 -10.875 10.321 1.00 95.12 220 GLN A C 1
ATOM 1679 O O . GLN A 1 220 ? -4.434 -11.894 10.991 1.00 95.12 220 GLN A O 1
ATOM 1684 N N . THR A 1 221 ? -3.146 -10.200 10.309 1.00 93.94 221 THR A N 1
ATOM 1685 C CA . THR A 1 221 ? -2.011 -10.583 11.178 1.00 93.94 221 THR A CA 1
ATOM 1686 C C . THR A 1 221 ? -2.092 -9.957 12.569 1.00 93.94 221 THR A C 1
ATOM 1688 O O . THR A 1 221 ? -1.515 -10.467 13.520 1.00 93.94 221 THR A O 1
ATOM 1691 N N . GLN A 1 222 ? -2.849 -8.868 12.724 1.00 92.75 222 GLN A N 1
ATOM 1692 C CA . GLN A 1 222 ? -3.039 -8.178 13.999 1.00 92.75 222 GLN A CA 1
ATOM 1693 C C . GLN A 1 222 ? -4.526 -7.889 14.224 1.00 92.75 222 GLN A C 1
ATOM 1695 O O . GLN A 1 222 ? -5.181 -7.323 13.353 1.00 92.75 222 GLN A O 1
ATOM 1700 N N . THR A 1 223 ? -5.045 -8.252 15.399 1.00 85.81 223 THR A N 1
ATOM 1701 C CA . THR A 1 223 ? -6.446 -8.008 15.811 1.00 85.81 223 THR A CA 1
ATOM 1702 C C . THR A 1 223 ? -6.581 -6.963 16.905 1.00 85.81 223 THR A C 1
ATOM 1704 O O . THR A 1 223 ? -7.571 -6.246 16.950 1.00 85.81 223 THR A O 1
ATOM 1707 N N . HIS A 1 224 ? -5.594 -6.854 17.793 1.00 86.19 224 HIS A N 1
ATOM 1708 C CA . HIS A 1 224 ? -5.598 -5.829 18.831 1.00 86.19 224 HIS A CA 1
ATOM 1709 C C . HIS A 1 224 ? -5.046 -4.530 18.264 1.00 86.19 224 HIS A C 1
ATOM 1711 O O . HIS A 1 224 ? -3.880 -4.462 17.874 1.00 86.19 224 HIS A O 1
ATOM 1717 N N . HIS A 1 225 ? -5.887 -3.503 18.215 1.00 85.50 225 HIS A N 1
ATOM 1718 C CA . HIS A 1 225 ? -5.521 -2.199 17.668 1.00 85.50 225 HIS A CA 1
ATOM 1719 C C . HIS A 1 225 ? -4.939 -1.247 18.710 1.00 85.50 225 HIS A C 1
ATOM 1721 O O . HIS A 1 225 ? -4.379 -0.224 18.334 1.00 85.50 225 HIS A O 1
ATOM 1727 N N . SER A 1 226 ? -5.064 -1.567 19.997 1.00 86.12 226 SER A N 1
ATOM 1728 C CA . SER A 1 226 ? -4.560 -0.758 21.101 1.00 86.12 226 SER A CA 1
ATOM 1729 C C . SER A 1 226 ? -3.419 -1.453 21.852 1.00 86.12 226 SER A C 1
ATOM 1731 O O . SER A 1 226 ? -3.335 -2.680 21.893 1.00 86.12 226 SER A O 1
ATOM 1733 N N . PHE A 1 227 ? -2.548 -0.656 22.478 1.00 85.56 227 PHE A N 1
ATOM 1734 C CA . PHE A 1 227 ? -1.552 -1.115 23.444 1.00 85.56 227 PHE A CA 1
ATOM 1735 C C . PHE A 1 227 ? -2.039 -1.093 24.910 1.00 85.56 227 PHE A C 1
ATOM 1737 O O . PHE A 1 227 ? -1.236 -1.311 25.814 1.00 85.56 227 PHE A O 1
ATOM 1744 N N . GLU A 1 228 ? -3.331 -0.869 25.181 1.00 87.25 228 GLU A N 1
ATOM 1745 C CA . GLU A 1 228 ? -3.962 -0.995 26.512 1.00 87.25 228 GLU A CA 1
ATOM 1746 C C 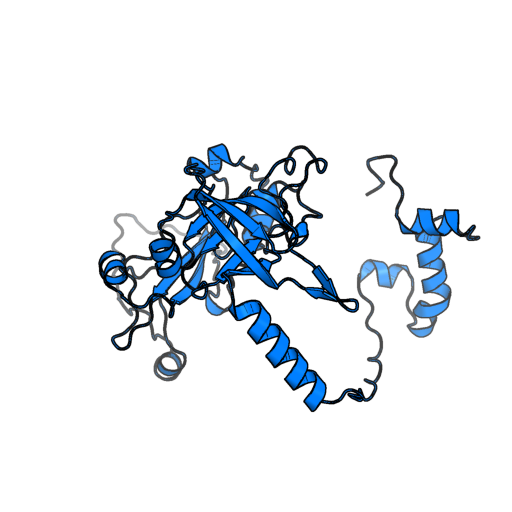. GLU A 1 228 ? -3.285 -0.176 27.634 1.00 87.25 228 GLU A C 1
ATOM 1748 O O . GLU A 1 228 ? -3.209 -0.602 28.790 1.00 87.25 228 GLU A O 1
ATOM 1753 N N . GLY A 1 229 ? -2.748 1.003 27.305 1.00 81.88 229 GLY A N 1
ATOM 1754 C CA . GLY A 1 229 ? -2.021 1.859 28.251 1.00 81.88 229 GLY A CA 1
ATOM 1755 C C . GLY A 1 229 ? -0.662 1.309 28.702 1.00 81.88 229 GLY A C 1
ATOM 1756 O O . GLY A 1 229 ? -0.105 1.781 29.691 1.00 81.88 229 GLY A O 1
ATOM 1757 N N . ARG A 1 230 ? -0.123 0.295 28.015 1.00 85.81 230 ARG A N 1
ATOM 1758 C CA . ARG A 1 230 ? 1.219 -0.250 28.261 1.00 85.81 230 ARG A CA 1
ATOM 1759 C C . ARG A 1 230 ? 2.288 0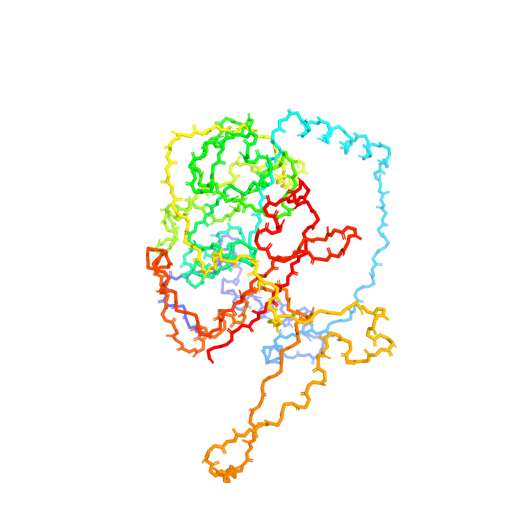.657 27.651 1.00 85.81 230 ARG A C 1
ATOM 1761 O O . ARG A 1 230 ? 2.110 1.179 26.559 1.00 85.81 230 ARG A O 1
ATOM 1768 N N . ALA A 1 231 ? 3.451 0.749 28.290 1.00 83.81 231 ALA A N 1
ATOM 1769 C CA . ALA A 1 231 ? 4.593 1.524 27.793 1.00 83.81 231 ALA A CA 1
ATOM 1770 C C . ALA A 1 231 ? 5.375 0.803 26.667 1.00 83.81 231 ALA A C 1
ATOM 1772 O O . ALA A 1 231 ? 6.599 0.694 26.733 1.00 83.81 231 ALA A O 1
ATOM 1773 N N . VAL A 1 232 ? 4.663 0.261 25.670 1.00 85.31 232 VAL A N 1
ATOM 1774 C CA . VAL A 1 232 ? 5.250 -0.398 24.486 1.00 85.31 232 VAL A CA 1
ATOM 1775 C C . VAL A 1 232 ? 5.801 0.651 23.522 1.00 85.31 232 VAL A C 1
ATOM 1777 O O . VAL A 1 232 ? 6.925 0.526 23.041 1.00 85.31 232 VAL A O 1
ATOM 1780 N N . ILE A 1 233 ? 5.021 1.710 23.305 1.00 86.75 233 ILE A N 1
ATOM 1781 C CA . ILE A 1 233 ? 5.403 2.891 22.538 1.00 86.75 233 ILE A CA 1
ATOM 1782 C C . ILE A 1 233 ? 5.442 4.062 23.507 1.00 86.75 233 ILE A C 1
ATOM 1784 O O . ILE A 1 233 ? 4.544 4.239 24.330 1.00 86.75 233 ILE A O 1
ATOM 1788 N N . LYS A 1 234 ? 6.528 4.825 23.439 1.00 86.50 234 LYS A N 1
ATOM 1789 C CA . LYS A 1 234 ? 6.741 6.015 24.254 1.00 86.50 234 LYS A CA 1
ATOM 1790 C C . LYS A 1 234 ? 6.737 7.211 23.329 1.00 86.50 234 LYS A C 1
ATOM 1792 O O . LYS A 1 234 ? 7.633 7.351 22.500 1.00 86.50 234 LYS A O 1
ATOM 1797 N N . GLU A 1 235 ? 5.720 8.039 23.476 1.00 86.19 235 GLU A N 1
ATOM 1798 C CA . GLU A 1 235 ? 5.528 9.230 22.662 1.00 86.19 235 GLU A CA 1
ATOM 1799 C C . GLU A 1 235 ? 5.875 10.470 23.481 1.00 86.19 235 GLU A C 1
ATOM 1801 O O . GLU A 1 235 ? 5.731 10.505 24.705 1.00 86.19 235 GLU A O 1
ATOM 1806 N N . ALA A 1 236 ? 6.368 11.489 22.791 1.00 88.19 236 ALA A N 1
ATOM 1807 C CA . ALA A 1 236 ? 6.586 12.809 23.347 1.00 88.19 236 ALA A CA 1
ATOM 1808 C C . ALA A 1 236 ? 6.327 13.830 22.249 1.00 88.19 236 ALA A C 1
ATOM 1810 O O . ALA A 1 236 ? 6.699 13.630 21.090 1.00 88.19 236 ALA A O 1
ATOM 1811 N N . THR A 1 237 ? 5.721 14.955 22.605 1.00 89.38 237 THR A N 1
ATOM 1812 C CA . THR A 1 237 ? 5.573 16.048 21.649 1.00 89.38 237 THR A CA 1
ATOM 1813 C C . THR A 1 237 ? 6.926 16.712 21.408 1.00 89.38 237 THR A C 1
ATOM 1815 O O . THR A 1 237 ? 7.779 16.792 22.297 1.00 89.38 237 THR A O 1
ATOM 1818 N N . PHE A 1 238 ? 7.116 17.297 20.224 1.00 91.69 238 PHE A N 1
ATOM 1819 C CA . PHE A 1 238 ? 8.335 18.056 19.928 1.00 91.69 238 PHE A CA 1
ATOM 1820 C C . PHE A 1 238 ? 8.590 19.177 20.955 1.00 91.69 238 PHE A C 1
ATOM 1822 O O . PHE A 1 238 ? 9.726 19.454 21.332 1.00 91.69 238 PHE A O 1
ATOM 1829 N N . LYS A 1 239 ? 7.518 19.789 21.474 1.00 93.06 239 LYS A N 1
ATOM 1830 C CA . LYS A 1 239 ? 7.590 20.830 22.507 1.00 93.06 239 LYS A CA 1
ATOM 1831 C C . LYS A 1 239 ? 8.128 20.309 23.843 1.00 93.06 239 LYS A C 1
ATOM 1833 O O . LYS A 1 239 ? 8.815 21.057 24.536 1.00 93.06 239 LYS A O 1
ATOM 1838 N N . GLU A 1 240 ? 7.798 19.079 24.228 1.00 90.62 240 GLU A N 1
ATOM 1839 C CA . GLU A 1 240 ? 8.336 18.437 25.434 1.00 90.62 240 GLU A CA 1
ATOM 1840 C C . GLU A 1 240 ? 9.781 18.002 25.221 1.00 90.62 240 GLU A C 1
ATOM 1842 O O . GLU A 1 240 ? 10.621 18.287 26.070 1.00 90.62 240 GLU A O 1
ATOM 1847 N N . TYR A 1 241 ? 10.088 17.432 24.053 1.00 90.81 241 TYR A N 1
ATOM 1848 C CA . TYR A 1 241 ? 11.445 17.038 23.677 1.00 90.81 241 TYR A CA 1
ATOM 1849 C C . TYR A 1 241 ? 12.440 18.211 23.709 1.00 90.81 241 TYR A C 1
ATOM 1851 O O . TYR A 1 241 ? 13.554 18.077 24.211 1.00 90.81 241 TYR A O 1
ATOM 1859 N N . LEU A 1 242 ? 12.031 19.397 23.241 1.00 93.94 242 LEU A N 1
ATOM 1860 C CA . LEU A 1 242 ? 12.859 20.609 23.311 1.00 93.94 242 LEU A CA 1
ATOM 1861 C C . LEU A 1 242 ? 13.182 21.051 24.748 1.00 93.94 242 LEU A C 1
ATOM 1863 O O . LEU A 1 242 ? 14.174 21.745 24.962 1.00 93.94 242 LEU A O 1
ATOM 1867 N N . LYS A 1 243 ? 12.336 20.697 25.722 1.00 94.50 243 LYS A N 1
ATOM 1868 C CA . LYS A 1 243 ? 12.556 21.008 27.142 1.00 94.50 243 LYS A CA 1
ATOM 1869 C C . LYS A 1 243 ? 13.366 19.919 27.841 1.00 94.50 243 LYS A C 1
ATOM 1871 O O . LYS A 1 243 ? 14.196 20.242 28.685 1.00 94.50 243 LYS A O 1
ATOM 1876 N N . ASP A 1 244 ? 13.113 18.658 27.503 1.00 90.50 244 ASP A N 1
ATOM 1877 C CA . ASP A 1 244 ? 13.827 17.488 28.006 1.00 90.50 244 ASP A CA 1
ATOM 1878 C C . ASP A 1 244 ? 14.016 16.470 26.876 1.00 90.50 244 ASP A C 1
ATOM 1880 O O . ASP A 1 244 ? 13.058 15.857 26.408 1.00 90.50 244 ASP A O 1
ATOM 1884 N N . ALA A 1 245 ? 15.267 16.225 26.480 1.00 89.06 245 ALA A N 1
ATOM 1885 C CA . ALA A 1 245 ? 15.598 15.235 25.455 1.00 89.06 245 ALA A CA 1
ATOM 1886 C C . ALA A 1 245 ? 15.211 13.795 25.854 1.00 89.06 245 ALA A C 1
ATOM 1888 O O . ALA A 1 245 ? 15.176 12.906 25.008 1.00 89.06 245 ALA A O 1
ATOM 1889 N N . SER A 1 246 ? 14.940 13.553 27.142 1.00 86.50 246 SER A N 1
ATOM 1890 C CA . SER A 1 246 ? 14.426 12.284 27.668 1.00 86.50 246 SER A CA 1
ATOM 1891 C C . SER A 1 246 ? 12.898 12.252 27.809 1.00 86.50 246 SER A C 1
ATOM 1893 O O . SER A 1 246 ? 12.384 11.308 28.406 1.00 86.50 246 SER A O 1
ATOM 1895 N N . ALA A 1 247 ? 12.163 13.245 27.297 1.00 84.75 247 ALA A N 1
ATOM 1896 C CA . ALA A 1 247 ? 10.702 13.270 27.358 1.00 84.75 247 ALA A CA 1
ATOM 1897 C C . ALA A 1 247 ? 10.087 11.958 26.829 1.00 84.75 247 ALA A C 1
ATOM 1899 O O . ALA A 1 247 ? 10.573 11.374 25.861 1.00 84.75 247 ALA A O 1
ATOM 1900 N N . GLY A 1 248 ? 9.049 11.463 27.509 1.00 79.94 248 GLY A N 1
ATOM 1901 C CA . GLY A 1 248 ? 8.416 10.168 27.216 1.00 79.94 248 GLY A CA 1
ATOM 1902 C C . GLY A 1 248 ? 9.186 8.943 27.734 1.00 79.94 248 GLY A C 1
ATOM 1903 O O . GLY A 1 248 ? 8.606 7.867 27.883 1.00 79.94 248 GLY A O 1
ATOM 1904 N N . ASN A 1 249 ? 10.467 9.079 28.096 1.00 82.75 249 ASN A N 1
ATOM 1905 C CA . ASN A 1 249 ? 11.252 7.995 28.682 1.00 82.75 249 ASN A CA 1
ATOM 1906 C C . ASN A 1 249 ? 11.237 8.041 30.213 1.00 82.75 249 ASN A C 1
ATOM 1908 O O . ASN A 1 249 ? 11.696 8.992 30.842 1.00 82.75 249 ASN A O 1
ATOM 1912 N N . HIS A 1 250 ? 10.782 6.955 30.840 1.00 68.00 250 HIS A N 1
ATOM 1913 C CA . HIS A 1 250 ? 10.988 6.760 32.272 1.00 68.00 250 HIS A CA 1
ATOM 1914 C C . HIS A 1 250 ? 12.478 6.539 32.569 1.00 68.00 250 HIS A C 1
ATOM 1916 O O . HIS A 1 250 ? 13.054 5.535 32.149 1.00 68.00 250 HIS A O 1
ATOM 1922 N N . LYS A 1 251 ? 13.086 7.448 33.339 1.00 58.53 251 LYS A N 1
ATOM 1923 C CA . LYS A 1 251 ? 14.390 7.253 33.993 1.00 58.53 251 LYS A CA 1
ATOM 1924 C C . LYS A 1 251 ? 14.205 6.378 35.235 1.00 58.53 251 LYS A C 1
ATOM 1926 O O . LYS A 1 251 ? 14.264 6.859 36.361 1.00 58.53 251 LYS A O 1
ATOM 1931 N N . GLY A 1 252 ? 13.859 5.113 35.031 1.00 57.16 252 GLY A N 1
ATOM 1932 C CA . GLY A 1 252 ? 13.852 4.133 36.109 1.00 57.16 252 GLY A CA 1
ATOM 1933 C C . GLY A 1 252 ? 15.217 3.468 36.184 1.00 57.16 252 GLY A C 1
ATOM 1934 O O . GLY A 1 252 ? 15.520 2.653 35.317 1.00 57.16 252 GLY A O 1
ATOM 1935 N N . ASP A 1 253 ? 16.014 3.781 37.209 1.00 56.31 253 ASP A N 1
ATOM 1936 C CA . ASP A 1 253 ? 17.167 2.964 37.609 1.00 56.31 253 ASP A CA 1
ATOM 1937 C C . ASP A 1 253 ? 16.646 1.628 38.156 1.00 56.31 253 ASP A C 1
ATOM 1939 O O . ASP A 1 253 ? 16.601 1.376 39.363 1.00 56.31 253 ASP A O 1
ATOM 1943 N N . HIS A 1 254 ? 16.178 0.762 37.262 1.00 62.66 254 HIS A N 1
ATOM 1944 C CA . HIS A 1 254 ? 15.923 -0.619 37.615 1.00 62.66 254 HIS A CA 1
ATOM 1945 C C . HIS A 1 254 ? 17.284 -1.279 37.801 1.00 62.66 254 HIS A C 1
ATOM 1947 O O . HIS A 1 254 ? 17.996 -1.555 36.838 1.00 62.66 254 HIS A O 1
ATOM 1953 N N . LYS A 1 255 ? 17.668 -1.507 39.061 1.00 71.50 255 LYS A N 1
ATOM 1954 C CA . LYS A 1 255 ? 18.774 -2.413 39.361 1.00 71.50 255 LYS A CA 1
ATOM 1955 C C . LYS A 1 255 ? 18.374 -3.790 38.848 1.00 71.50 255 LYS A C 1
ATOM 1957 O O . LYS A 1 255 ? 17.484 -4.426 39.411 1.00 71.50 255 LYS A O 1
ATOM 1962 N N . ASN A 1 256 ? 19.003 -4.210 37.759 1.00 75.50 256 ASN A N 1
ATOM 1963 C CA . ASN A 1 256 ? 18.869 -5.564 37.255 1.00 75.50 256 ASN A CA 1
ATOM 1964 C C . ASN A 1 256 ? 19.628 -6.477 38.219 1.00 75.50 256 ASN A C 1
ATOM 1966 O O . ASN A 1 256 ? 20.836 -6.335 38.391 1.00 75.50 256 ASN A O 1
ATOM 1970 N N . TYR A 1 257 ? 18.900 -7.360 38.893 1.00 83.81 257 TYR A N 1
ATOM 1971 C CA . TYR A 1 257 ? 19.485 -8.426 39.695 1.00 83.81 257 TYR A CA 1
ATOM 1972 C C . TYR A 1 257 ? 19.484 -9.685 38.835 1.00 83.81 257 TYR A C 1
ATOM 1974 O O . TYR A 1 257 ? 18.411 -10.144 38.443 1.00 83.81 257 TYR A O 1
ATOM 1982 N N . ASP A 1 258 ? 20.666 -10.216 38.538 1.00 84.31 258 ASP A N 1
ATOM 1983 C CA . ASP A 1 258 ? 20.817 -11.510 37.876 1.00 84.31 258 ASP A CA 1
ATOM 1984 C C . ASP A 1 258 ? 21.273 -12.557 38.903 1.00 84.31 258 ASP A C 1
ATOM 1986 O O . ASP A 1 258 ? 22.018 -12.250 39.835 1.00 84.31 258 ASP A O 1
ATOM 1990 N N . LEU A 1 259 ? 20.767 -13.781 38.766 1.00 91.56 259 LEU A N 1
ATOM 1991 C CA . LEU A 1 259 ? 21.188 -14.933 39.566 1.00 91.56 259 LEU A CA 1
ATOM 1992 C C . LEU A 1 259 ? 22.458 -15.584 39.001 1.00 91.56 259 LEU A C 1
ATOM 1994 O O . LEU A 1 259 ? 23.069 -16.400 39.688 1.00 91.56 259 LEU A O 1
ATOM 1998 N N . TRP A 1 260 ? 22.820 -15.258 37.760 1.00 88.88 260 TRP A N 1
ATOM 1999 C CA . TRP A 1 260 ? 23.949 -15.831 37.036 1.00 88.88 260 TRP A CA 1
ATOM 2000 C C . TRP A 1 260 ? 25.106 -14.838 36.931 1.00 88.88 260 TRP A C 1
ATOM 2002 O O . TRP A 1 260 ? 24.897 -13.626 36.881 1.00 88.88 260 TRP A O 1
ATOM 2012 N N . ASP A 1 261 ? 26.329 -15.364 36.866 1.00 87.88 261 ASP A N 1
ATOM 2013 C CA . ASP A 1 261 ? 27.516 -14.548 36.626 1.00 87.88 261 ASP A CA 1
ATOM 2014 C C . ASP A 1 261 ? 27.522 -14.011 35.187 1.00 87.88 261 ASP A C 1
ATOM 2016 O O . ASP A 1 261 ? 27.120 -14.691 34.237 1.00 87.88 261 ASP A O 1
ATOM 2020 N N . GLU A 1 262 ? 28.022 -12.788 35.013 1.00 85.06 262 GLU A N 1
ATOM 2021 C CA . GLU A 1 262 ? 28.259 -12.240 33.683 1.00 85.06 262 GLU A CA 1
ATOM 2022 C C . GLU A 1 262 ? 29.399 -13.001 32.992 1.00 85.06 262 GLU A C 1
ATOM 2024 O O . GLU A 1 262 ? 30.487 -13.180 33.541 1.00 85.06 262 GLU A O 1
ATOM 2029 N N . TYR A 1 263 ? 29.163 -13.427 31.751 1.00 84.81 263 TYR A N 1
ATOM 2030 C CA . TYR A 1 263 ? 30.178 -14.069 30.920 1.00 84.81 263 TYR A CA 1
ATOM 2031 C C . TYR A 1 263 ? 30.852 -13.055 29.997 1.00 84.81 263 TYR A C 1
ATOM 2033 O O . TYR A 1 263 ? 30.188 -12.201 29.400 1.00 84.81 263 TYR A O 1
ATOM 2041 N N . GLU A 1 264 ? 32.165 -13.197 29.813 1.00 86.94 264 GLU A N 1
ATOM 2042 C CA . GLU A 1 264 ? 32.904 -12.404 28.834 1.00 86.94 264 GLU A CA 1
ATOM 2043 C C . GLU A 1 264 ? 32.387 -12.673 27.412 1.00 86.94 264 GLU A C 1
ATOM 2045 O O . GLU A 1 264 ? 32.274 -13.818 26.968 1.00 86.94 264 GLU A O 1
ATOM 2050 N N . LYS A 1 265 ? 32.097 -11.596 26.676 1.00 86.88 265 LYS A N 1
ATOM 2051 C CA . LYS A 1 265 ? 31.689 -11.629 25.264 1.00 86.88 265 LYS A CA 1
ATOM 2052 C C . LYS A 1 265 ? 32.800 -11.014 24.405 1.00 86.88 265 LYS A C 1
ATOM 2054 O O . LYS A 1 265 ? 32.693 -9.846 24.033 1.00 86.88 265 LYS A O 1
ATOM 2059 N N . PRO A 1 266 ? 33.899 -11.740 24.131 1.00 86.44 266 PRO A N 1
ATOM 2060 C CA . PRO A 1 266 ? 34.990 -11.202 23.328 1.00 86.44 266 PRO A CA 1
ATOM 2061 C C . PRO A 1 266 ? 34.535 -10.962 21.879 1.00 86.44 266 PRO A C 1
ATOM 2063 O O . PRO A 1 266 ? 33.879 -11.811 21.277 1.00 86.44 266 PRO A O 1
ATOM 2066 N N . GLY A 1 267 ? 34.909 -9.816 21.302 1.00 91.12 267 GLY A N 1
ATOM 2067 C CA . GLY A 1 267 ? 34.580 -9.438 19.922 1.00 91.12 267 GLY A CA 1
ATOM 2068 C C . GLY A 1 267 ? 33.598 -8.267 19.821 1.00 91.12 267 GLY A C 1
ATOM 2069 O O . GLY A 1 267 ? 33.587 -7.379 20.671 1.00 91.12 267 GLY A O 1
ATOM 2070 N N . ASN A 1 268 ? 32.807 -8.242 18.745 1.00 92.44 268 ASN A N 1
ATOM 2071 C CA . ASN A 1 268 ? 31.859 -7.161 18.464 1.00 92.44 268 ASN A CA 1
ATOM 2072 C C . ASN A 1 268 ? 30.486 -7.433 19.091 1.00 92.44 268 ASN A C 1
ATOM 2074 O O . ASN A 1 268 ? 29.921 -8.513 18.916 1.00 92.44 268 ASN A O 1
ATOM 2078 N N . SER A 1 269 ? 29.906 -6.405 19.710 1.00 90.81 269 SER A N 1
ATOM 2079 C CA . SER A 1 269 ? 28.505 -6.392 20.139 1.00 90.81 269 SER A CA 1
ATOM 2080 C C . SER A 1 269 ? 27.628 -5.797 19.039 1.00 90.81 269 SER A C 1
ATOM 2082 O O . SER A 1 269 ? 27.692 -4.598 18.770 1.00 90.81 269 SER A O 1
ATOM 2084 N N . TRP A 1 270 ? 26.808 -6.629 18.398 1.00 92.12 270 TRP A N 1
ATOM 2085 C CA . TRP A 1 270 ? 25.878 -6.187 17.359 1.00 92.12 270 TRP A CA 1
ATOM 2086 C C . TRP A 1 270 ? 24.592 -5.646 17.981 1.00 92.12 270 TRP A C 1
ATOM 2088 O O . TRP A 1 270 ? 23.956 -6.319 18.790 1.00 92.12 270 TRP A O 1
ATOM 2098 N N . VAL A 1 271 ? 24.207 -4.431 17.592 1.00 93.19 271 VAL A N 1
ATOM 2099 C CA . VAL A 1 271 ? 22.985 -3.762 18.052 1.00 93.19 271 VAL A CA 1
ATOM 2100 C C . VAL A 1 271 ? 22.227 -3.240 16.840 1.00 93.19 271 VAL A C 1
ATOM 2102 O O . VAL A 1 271 ? 22.830 -2.768 15.876 1.00 93.19 271 VAL A O 1
ATOM 2105 N N . MET A 1 272 ? 20.900 -3.301 16.911 1.00 93.69 272 MET A N 1
ATOM 2106 C CA . MET A 1 272 ? 20.004 -2.677 15.948 1.00 93.69 272 MET A CA 1
ATOM 2107 C C . MET A 1 272 ? 19.207 -1.582 16.654 1.00 93.69 272 MET A C 1
ATOM 2109 O O . MET A 1 272 ? 18.577 -1.832 17.678 1.00 93.69 272 MET A O 1
ATOM 2113 N N . ALA A 1 273 ? 19.237 -0.372 16.103 1.00 93.94 273 ALA A N 1
ATOM 2114 C CA . ALA A 1 273 ? 18.412 0.741 16.547 1.00 93.94 273 ALA A CA 1
ATOM 2115 C C . ALA A 1 273 ? 17.439 1.104 15.426 1.00 93.94 273 ALA A C 1
ATOM 2117 O O . ALA A 1 273 ? 17.846 1.258 14.274 1.00 93.94 273 ALA A O 1
ATOM 2118 N N . ILE A 1 274 ? 16.158 1.220 15.766 1.00 94.81 274 ILE A N 1
ATOM 2119 C CA . ILE A 1 274 ? 15.090 1.544 14.821 1.00 94.81 274 ILE A CA 1
ATOM 2120 C C . ILE A 1 274 ? 14.548 2.918 15.193 1.00 94.81 274 ILE A C 1
ATOM 2122 O O . ILE A 1 274 ? 14.051 3.112 16.301 1.00 94.81 274 ILE A O 1
ATOM 2126 N N . ASP A 1 275 ? 14.633 3.862 14.260 1.00 94.25 275 ASP A N 1
ATOM 2127 C CA . ASP A 1 275 ? 13.976 5.157 14.399 1.00 94.25 275 ASP A CA 1
ATOM 2128 C C . ASP A 1 275 ? 12.482 5.014 14.080 1.00 94.25 275 ASP A C 1
ATOM 2130 O O . ASP A 1 275 ? 12.084 4.857 12.922 1.00 94.25 275 ASP A O 1
ATOM 2134 N N . LEU A 1 276 ? 11.654 5.054 15.125 1.00 93.44 276 LEU A N 1
ATOM 2135 C CA . LEU A 1 276 ? 10.203 4.944 14.998 1.00 93.44 276 LEU A CA 1
ATOM 2136 C C . LEU A 1 276 ? 9.569 6.186 14.355 1.00 93.44 276 LEU A C 1
ATOM 2138 O O . LEU A 1 276 ? 8.518 6.049 13.740 1.00 93.44 276 LEU A O 1
ATOM 2142 N N . ASN A 1 277 ? 10.213 7.361 14.396 1.00 92.88 277 ASN A N 1
ATOM 2143 C CA . ASN A 1 277 ? 9.677 8.566 13.748 1.00 92.88 277 ASN A CA 1
ATOM 2144 C C . ASN A 1 277 ? 9.712 8.456 12.218 1.00 92.88 277 ASN A C 1
ATOM 2146 O O . ASN A 1 277 ? 8.852 9.001 11.529 1.00 92.88 277 ASN A O 1
ATOM 2150 N N . ALA A 1 278 ? 10.709 7.752 11.675 1.00 94.38 278 ALA A N 1
ATOM 2151 C CA . ALA A 1 278 ? 10.835 7.504 10.241 1.00 94.38 278 ALA A CA 1
ATOM 2152 C C . ALA A 1 278 ? 10.008 6.292 9.766 1.00 94.38 278 ALA A C 1
ATOM 2154 O O . ALA A 1 278 ? 9.840 6.082 8.559 1.00 94.38 278 ALA A O 1
ATOM 2155 N N . CYS A 1 279 ? 9.497 5.473 10.691 1.00 94.62 279 CYS A N 1
ATOM 2156 C CA . CYS A 1 279 ? 8.743 4.270 10.372 1.00 94.62 279 CYS A CA 1
ATOM 2157 C C . CYS A 1 279 ? 7.298 4.608 9.979 1.00 94.62 279 CYS A C 1
ATOM 2159 O O . CYS A 1 279 ? 6.458 4.915 10.815 1.00 94.62 279 CYS A O 1
ATOM 2161 N N . THR A 1 280 ? 6.983 4.471 8.693 1.00 93.56 280 THR A N 1
ATOM 2162 C CA . THR A 1 280 ? 5.627 4.691 8.148 1.00 93.56 280 THR A CA 1
ATOM 2163 C C . THR A 1 280 ? 4.815 3.405 7.980 1.00 93.56 280 THR A C 1
ATOM 2165 O O . THR A 1 280 ? 3.690 3.425 7.488 1.00 93.56 280 THR A O 1
ATOM 2168 N N . GLY A 1 281 ? 5.410 2.256 8.311 1.00 93.31 281 GLY A N 1
ATOM 2169 C CA . GLY A 1 281 ? 4.788 0.950 8.116 1.00 93.31 281 GLY A CA 1
ATOM 2170 C C . GLY A 1 281 ? 4.782 0.431 6.675 1.00 93.31 281 GLY A C 1
ATOM 2171 O O . GLY A 1 281 ? 3.987 -0.447 6.362 1.00 93.31 281 GLY A O 1
ATOM 2172 N N . CYS A 1 282 ? 5.676 0.906 5.799 1.00 93.56 282 CYS A N 1
ATOM 2173 C CA . CYS A 1 282 ? 5.703 0.571 4.363 1.00 93.56 282 CYS A CA 1
ATOM 2174 C C . CYS A 1 282 ? 5.844 -0.928 4.006 1.00 93.56 282 CYS A C 1
ATOM 2176 O O . CYS A 1 282 ? 5.734 -1.283 2.834 1.00 93.56 282 CYS A O 1
ATOM 2178 N N . GLY A 1 283 ? 6.149 -1.804 4.968 1.00 94.50 283 GLY A N 1
ATOM 2179 C CA . GLY A 1 283 ? 6.209 -3.258 4.772 1.00 94.50 283 GLY A CA 1
ATOM 2180 C C . GLY A 1 283 ? 7.438 -3.778 4.018 1.00 94.50 283 GLY A C 1
ATOM 2181 O O . GLY A 1 283 ? 7.630 -4.987 3.926 1.00 94.50 283 GLY A O 1
ATOM 2182 N N . SER A 1 284 ? 8.315 -2.902 3.517 1.00 95.62 284 SER A N 1
ATOM 2183 C CA . SER A 1 284 ? 9.484 -3.323 2.727 1.00 95.62 284 SER A CA 1
ATOM 2184 C C . SER A 1 284 ? 10.488 -4.148 3.538 1.00 95.62 284 SER A C 1
ATOM 2186 O O . SER A 1 284 ? 11.079 -5.082 3.004 1.00 95.62 284 SER A O 1
ATOM 2188 N N . CYS A 1 285 ? 10.647 -3.856 4.834 1.00 95.94 285 CYS A N 1
ATOM 2189 C CA . CYS A 1 285 ? 11.497 -4.641 5.732 1.00 95.94 285 CYS A CA 1
ATOM 2190 C C . CYS A 1 285 ? 10.979 -6.074 5.946 1.00 95.94 285 CYS A C 1
ATOM 2192 O O . CYS A 1 285 ? 11.791 -6.988 6.065 1.00 95.94 285 CYS A O 1
ATOM 2194 N N . VAL A 1 286 ? 9.656 -6.281 5.921 1.00 96.50 286 VAL A N 1
ATOM 2195 C CA . VAL A 1 286 ? 9.028 -7.611 6.012 1.00 96.50 286 VAL A CA 1
ATOM 2196 C C . VAL A 1 286 ? 9.364 -8.431 4.771 1.00 96.50 286 VAL A C 1
ATOM 2198 O O . VAL A 1 286 ? 9.944 -9.507 4.878 1.00 96.50 286 VAL A O 1
ATOM 2201 N N . VAL A 1 287 ? 9.099 -7.883 3.579 1.00 96.00 287 VAL A N 1
ATOM 2202 C CA . VAL A 1 287 ? 9.398 -8.578 2.315 1.00 96.00 287 VAL A CA 1
ATOM 2203 C C . VAL A 1 287 ? 10.895 -8.858 2.176 1.00 96.00 287 VAL A C 1
ATOM 2205 O O . VAL A 1 287 ? 11.267 -9.958 1.779 1.00 96.00 287 VAL A O 1
ATOM 2208 N N . ALA A 1 288 ? 11.759 -7.901 2.529 1.00 97.06 288 ALA A N 1
ATOM 2209 C CA . ALA A 1 288 ? 13.208 -8.089 2.479 1.00 97.06 288 ALA A CA 1
ATOM 2210 C C . ALA A 1 288 ? 13.669 -9.226 3.402 1.00 97.06 288 ALA A C 1
ATOM 2212 O O . ALA A 1 288 ? 14.426 -10.088 2.966 1.00 97.06 288 ALA A O 1
ATOM 2213 N N . CYS A 1 289 ? 13.169 -9.270 4.641 1.00 96.50 289 CYS A N 1
ATOM 2214 C CA . CYS A 1 289 ? 13.477 -10.346 5.580 1.00 96.50 289 CYS A CA 1
ATOM 2215 C C . CYS A 1 289 ? 13.031 -11.713 5.042 1.00 96.50 289 CYS A C 1
ATOM 2217 O O . CYS A 1 289 ? 13.801 -12.671 5.097 1.00 96.50 289 CYS A O 1
ATOM 2219 N N . ASN A 1 290 ? 11.829 -11.791 4.464 1.00 95.88 290 ASN A N 1
ATOM 2220 C CA . ASN A 1 290 ? 11.296 -13.038 3.921 1.00 95.88 290 ASN A CA 1
ATOM 2221 C C . ASN A 1 290 ? 12.102 -13.545 2.724 1.00 95.88 290 ASN A C 1
ATOM 2223 O O . ASN A 1 290 ? 12.380 -14.741 2.637 1.00 95.88 290 ASN A O 1
ATOM 2227 N N . VAL A 1 291 ? 12.487 -12.642 1.817 1.00 96.56 291 VAL A N 1
ATOM 2228 C CA . VAL A 1 291 ? 13.290 -12.984 0.636 1.00 96.56 291 VAL A CA 1
ATOM 2229 C C . VAL A 1 291 ? 14.703 -13.405 1.039 1.00 96.56 291 VAL A C 1
ATOM 2231 O O . VAL A 1 291 ? 15.174 -14.432 0.562 1.00 96.56 291 VAL A O 1
ATOM 2234 N N . GLU A 1 292 ? 15.358 -12.662 1.935 1.00 97.75 292 GLU A N 1
ATOM 2235 C CA . GLU A 1 292 ? 16.733 -12.950 2.369 1.00 97.75 292 GLU A CA 1
ATOM 2236 C C . GLU A 1 292 ? 16.824 -14.274 3.141 1.00 97.75 292 GLU A C 1
ATOM 2238 O O . GLU A 1 292 ? 17.735 -15.072 2.931 1.00 97.75 292 GLU A O 1
ATOM 2243 N N . ASN A 1 293 ? 15.843 -14.544 4.007 1.00 96.88 293 ASN A N 1
ATOM 2244 C CA . ASN A 1 293 ? 15.863 -15.709 4.891 1.00 96.88 293 ASN A CA 1
ATOM 2245 C C . ASN A 1 293 ? 15.065 -16.907 4.359 1.00 96.88 293 ASN A C 1
ATOM 2247 O O . ASN A 1 293 ? 14.890 -17.891 5.075 1.00 96.88 293 ASN A O 1
ATOM 2251 N N . ASN A 1 294 ? 14.599 -16.858 3.106 1.00 97.06 294 ASN A N 1
ATOM 2252 C CA . ASN A 1 294 ? 13.807 -17.918 2.470 1.00 97.06 294 ASN A CA 1
ATOM 2253 C C . ASN A 1 294 ? 12.570 -18.328 3.290 1.00 97.06 294 ASN A C 1
ATOM 2255 O O . ASN A 1 294 ? 12.235 -19.512 3.391 1.00 97.06 294 ASN A O 1
ATOM 2259 N N . ILE A 1 295 ? 11.899 -17.349 3.894 1.00 96.81 295 ILE A N 1
ATOM 2260 C CA . ILE A 1 295 ? 10.726 -17.601 4.728 1.00 96.81 295 ILE A CA 1
ATOM 2261 C C . ILE A 1 295 ? 9.555 -18.003 3.815 1.00 96.81 295 ILE A C 1
ATOM 2263 O O . ILE A 1 295 ? 9.286 -17.310 2.827 1.00 96.81 295 ILE A O 1
ATOM 2267 N N . PRO A 1 296 ?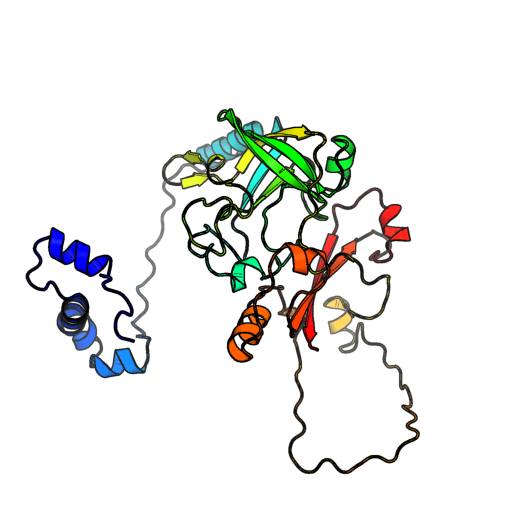 8.879 -19.139 4.080 1.00 96.50 296 PRO A N 1
ATOM 2268 C CA . PRO A 1 296 ? 7.821 -19.626 3.209 1.00 96.50 296 PRO A CA 1
ATOM 2269 C C . PRO A 1 296 ? 6.582 -18.740 3.296 1.00 96.50 296 PRO A C 1
ATOM 2271 O O . PRO A 1 296 ? 6.222 -18.273 4.372 1.00 96.50 296 PRO A O 1
ATOM 2274 N N . VAL A 1 297 ? 5.890 -18.596 2.166 1.00 96.75 297 VAL A N 1
ATOM 2275 C CA . VAL A 1 297 ? 4.611 -17.886 2.124 1.00 96.75 297 VAL A CA 1
ATOM 2276 C C . VAL A 1 297 ? 3.490 -18.754 2.681 1.00 96.75 297 VAL A C 1
ATOM 2278 O O . VAL A 1 297 ? 3.324 -19.904 2.260 1.00 96.75 297 VAL A O 1
ATOM 2281 N N . VAL A 1 298 ? 2.677 -18.187 3.569 1.00 97.06 298 VAL A N 1
ATOM 2282 C CA . VAL A 1 298 ? 1.511 -18.848 4.155 1.00 97.06 298 VAL A CA 1
ATOM 2283 C C . VAL A 1 298 ? 0.224 -18.419 3.455 1.00 97.06 298 VAL A C 1
ATOM 2285 O O . VAL A 1 298 ? -0.023 -17.244 3.184 1.00 97.06 298 VAL A O 1
ATOM 2288 N N . GLY A 1 299 ? -0.624 -19.401 3.146 1.00 96.00 299 GLY A N 1
ATOM 2289 C CA . GLY A 1 299 ? -1.925 -19.163 2.526 1.00 96.00 299 GLY A CA 1
ATOM 2290 C C . GLY A 1 299 ? -2.941 -18.541 3.487 1.00 96.00 299 GLY A C 1
ATOM 2291 O O . GLY A 1 299 ? -2.884 -18.746 4.700 1.00 96.00 299 GLY A O 1
ATOM 2292 N N . ARG A 1 300 ? -3.932 -17.848 2.917 1.00 95.62 300 ARG A N 1
ATOM 2293 C CA . ARG A 1 300 ? -5.011 -17.136 3.626 1.00 95.62 300 ARG A CA 1
ATOM 2294 C C . ARG A 1 300 ? -5.594 -17.882 4.831 1.00 95.62 300 ARG A C 1
ATOM 2296 O O . ARG A 1 300 ? -5.766 -17.291 5.893 1.00 95.62 300 ARG A O 1
ATOM 2303 N N . ASP A 1 301 ? -5.919 -19.164 4.677 1.00 95.75 301 ASP A N 1
ATOM 2304 C CA . ASP A 1 301 ? -6.625 -19.923 5.718 1.00 95.75 301 ASP A CA 1
ATOM 2305 C C . ASP A 1 301 ? -5.745 -20.220 6.941 1.00 95.75 301 ASP A C 1
ATOM 2307 O O . ASP A 1 301 ? -6.245 -20.273 8.063 1.00 95.75 301 ASP A O 1
ATOM 2311 N N . GLU A 1 302 ? -4.432 -20.359 6.753 1.00 97.06 302 GLU A N 1
ATOM 2312 C CA . GLU A 1 302 ? -3.489 -20.524 7.863 1.00 97.06 302 GLU A CA 1
ATOM 2313 C C . GLU A 1 302 ? -3.134 -19.170 8.500 1.00 97.06 302 GLU A C 1
ATOM 2315 O O . GLU A 1 302 ? -2.985 -19.099 9.720 1.00 97.06 302 GLU A O 1
ATOM 2320 N N . VAL A 1 303 ? -3.138 -18.070 7.735 1.00 96.44 303 VAL A N 1
ATOM 2321 C CA . VAL A 1 303 ? -3.034 -16.711 8.305 1.00 96.44 303 VAL A CA 1
ATOM 2322 C C . VAL A 1 303 ? -4.239 -16.390 9.201 1.00 96.44 303 VAL A C 1
ATOM 2324 O O . VAL A 1 303 ? -4.060 -15.896 10.311 1.00 96.44 303 VAL A O 1
ATOM 2327 N N . ARG A 1 304 ? -5.471 -16.762 8.810 1.00 95.50 304 ARG A N 1
ATOM 2328 C CA . ARG A 1 304 ? -6.661 -16.657 9.693 1.00 95.50 304 ARG A CA 1
ATOM 2329 C C . ARG A 1 304 ? -6.476 -17.398 11.020 1.00 95.50 304 ARG A C 1
ATOM 2331 O O . ARG A 1 304 ? -6.940 -16.948 12.065 1.00 95.50 304 ARG A O 1
ATOM 2338 N N . ARG A 1 305 ? -5.750 -18.518 10.984 1.00 95.69 305 ARG A N 1
ATOM 2339 C CA . ARG A 1 305 ? -5.389 -19.336 12.154 1.00 95.69 305 ARG A CA 1
ATOM 2340 C C . ARG A 1 305 ? -4.183 -18.800 12.931 1.00 95.69 305 ARG A C 1
ATOM 2342 O O . ARG A 1 305 ? -3.752 -19.477 13.863 1.00 95.69 305 ARG A O 1
ATOM 2349 N N . ARG A 1 306 ? -3.680 -17.606 12.593 1.00 93.81 306 ARG A N 1
ATOM 2350 C CA . ARG A 1 306 ? -2.554 -16.918 13.255 1.00 93.81 306 ARG A CA 1
ATOM 2351 C C . ARG A 1 306 ? -1.237 -17.680 13.126 1.00 93.81 306 ARG A C 1
ATOM 2353 O O . ARG A 1 306 ? -0.535 -17.920 14.106 1.00 93.81 306 ARG A O 1
ATOM 2360 N N . ARG A 1 307 ? -0.972 -18.167 11.913 1.00 95.00 307 ARG A N 1
ATOM 2361 C CA . ARG A 1 307 ? 0.225 -18.942 11.555 1.00 95.00 307 ARG A CA 1
ATOM 2362 C C . ARG A 1 307 ? 0.975 -18.305 10.391 1.00 95.00 307 ARG A C 1
ATOM 2364 O O . ARG A 1 307 ? 1.509 -19.018 9.550 1.00 95.00 307 ARG A O 1
ATOM 2371 N N . GLU A 1 308 ? 0.965 -16.982 10.301 1.00 94.25 308 GLU A N 1
ATOM 2372 C CA . GLU A 1 308 ? 1.808 -16.247 9.365 1.00 94.25 308 GLU A CA 1
ATOM 2373 C C . GLU A 1 308 ? 3.292 -16.440 9.696 1.00 94.25 308 GLU A C 1
ATOM 2375 O O . GLU A 1 308 ? 3.686 -16.510 10.862 1.00 94.25 308 GLU A O 1
ATOM 2380 N N . MET A 1 309 ? 4.126 -16.517 8.662 1.00 95.19 309 MET A N 1
ATOM 2381 C CA . MET A 1 309 ? 5.565 -16.706 8.821 1.00 95.19 309 MET A CA 1
ATOM 2382 C C . MET A 1 309 ? 6.276 -15.397 8.485 1.00 95.19 309 MET A C 1
ATOM 2384 O O . MET A 1 309 ? 6.811 -15.230 7.398 1.00 95.19 309 MET A O 1
ATOM 2388 N N . HIS A 1 310 ? 6.286 -14.463 9.438 1.00 95.44 310 HIS A N 1
ATOM 2389 C CA . HIS A 1 310 ? 7.030 -13.201 9.343 1.00 95.44 310 HIS A CA 1
ATOM 2390 C C . HIS A 1 310 ? 7.960 -13.062 10.554 1.00 95.44 310 HIS A C 1
ATOM 2392 O O . HIS A 1 310 ? 7.489 -12.926 11.679 1.00 95.44 310 HIS A O 1
ATOM 2398 N N . TRP A 1 311 ? 9.283 -13.092 10.345 1.00 95.19 311 TRP A N 1
ATOM 2399 C CA . TRP A 1 311 ? 10.267 -12.915 11.438 1.00 95.19 311 TRP A CA 1
ATOM 2400 C C . TRP A 1 311 ? 10.389 -11.467 11.911 1.00 95.19 311 TRP A C 1
ATOM 2402 O O . TRP A 1 311 ? 10.766 -11.206 13.052 1.00 95.19 311 TRP A O 1
ATOM 2412 N N . ILE A 1 312 ? 10.080 -10.524 11.023 1.00 95.25 312 ILE A N 1
ATOM 2413 C CA . ILE A 1 312 ? 9.834 -9.134 11.377 1.00 95.25 312 ILE A CA 1
ATOM 2414 C C . ILE A 1 312 ? 8.389 -8.825 11.024 1.00 95.25 312 ILE A C 1
ATOM 2416 O O . ILE A 1 312 ? 7.963 -9.019 9.886 1.00 95.25 312 ILE A O 1
ATOM 2420 N N . ARG A 1 313 ? 7.632 -8.324 11.991 1.00 93.25 313 ARG A N 1
ATOM 2421 C CA . ARG A 1 313 ? 6.295 -7.785 11.759 1.00 93.25 313 ARG A CA 1
ATOM 2422 C C . ARG A 1 313 ? 6.296 -6.295 12.027 1.00 93.25 313 ARG A C 1
ATOM 2424 O O . ARG A 1 313 ? 7.163 -5.776 12.718 1.00 93.25 313 ARG A O 1
ATOM 2431 N N . ILE A 1 314 ? 5.325 -5.595 11.467 1.00 95.19 314 ILE A N 1
ATOM 2432 C CA . ILE A 1 314 ? 5.091 -4.192 11.791 1.00 95.19 314 ILE A CA 1
ATOM 2433 C C . ILE A 1 314 ? 3.763 -4.152 12.516 1.00 95.19 314 ILE A C 1
ATOM 2435 O O . ILE A 1 314 ? 2.725 -4.346 11.883 1.00 95.19 314 ILE A O 1
ATOM 2439 N N . ASP A 1 315 ? 3.799 -3.884 13.810 1.00 94.25 315 ASP A N 1
ATOM 2440 C CA . ASP A 1 315 ? 2.599 -3.696 14.607 1.00 94.25 315 ASP A CA 1
ATOM 2441 C C . ASP A 1 315 ? 2.122 -2.252 14.433 1.00 94.25 315 ASP A C 1
ATOM 2443 O O . ASP A 1 315 ? 2.912 -1.326 14.220 1.00 94.25 315 ASP A O 1
ATOM 2447 N N . ARG A 1 316 ? 0.806 -2.064 14.429 1.00 92.94 316 ARG A N 1
ATOM 2448 C CA . ARG A 1 316 ? 0.176 -0.752 14.308 1.00 92.94 316 ARG A CA 1
ATOM 2449 C C . ARG A 1 316 ? -0.747 -0.533 15.490 1.00 92.94 316 ARG A C 1
ATOM 2451 O O . ARG A 1 316 ? -1.639 -1.346 15.720 1.00 92.94 316 ARG A O 1
ATOM 2458 N N . TYR A 1 317 ? -0.588 0.588 16.175 1.00 92.94 317 TYR A N 1
ATOM 2459 C CA . TYR A 1 317 ? -1.451 0.941 17.292 1.00 92.94 317 TYR A CA 1
ATOM 2460 C C . TYR A 1 317 ? -2.214 2.231 17.031 1.00 92.94 317 TYR A C 1
ATOM 2462 O O . TYR A 1 317 ? -1.686 3.139 16.396 1.00 92.94 317 TYR A O 1
ATOM 2470 N N . TYR A 1 318 ? -3.463 2.273 17.490 1.00 91.62 318 TYR A N 1
ATOM 2471 C CA . TYR A 1 318 ? -4.297 3.467 17.515 1.00 91.62 318 TYR A CA 1
ATOM 2472 C C . TYR A 1 318 ? -4.337 4.068 18.916 1.00 91.62 318 TYR A C 1
ATOM 2474 O O . TYR A 1 318 ? -4.504 3.347 19.904 1.00 91.62 318 TYR A O 1
ATOM 2482 N N . SER A 1 319 ? -4.257 5.390 18.967 1.00 89.06 319 SER A N 1
ATOM 2483 C CA . SER A 1 319 ? -4.616 6.220 20.115 1.00 89.06 319 SER A CA 1
ATOM 2484 C C . SER A 1 319 ? -5.702 7.205 19.687 1.00 89.06 319 SER A C 1
ATOM 2486 O O . SER A 1 319 ? -5.756 7.612 18.527 1.00 89.06 319 SER A O 1
ATOM 2488 N N . TYR A 1 320 ? -6.607 7.542 20.602 1.00 88.38 320 TYR A N 1
ATOM 2489 C CA . TYR A 1 320 ? -7.696 8.481 20.335 1.00 88.38 320 TYR A CA 1
ATOM 2490 C C . TYR A 1 320 ? -7.454 9.764 21.113 1.00 88.38 320 TYR A C 1
ATOM 2492 O O . TYR A 1 320 ? -7.405 9.739 22.346 1.00 88.38 320 TYR A O 1
ATOM 2500 N N . GLU A 1 321 ? -7.297 10.870 20.396 1.00 85.44 321 GLU A N 1
ATOM 2501 C CA . GLU A 1 321 ? -7.026 12.169 21.000 1.00 85.44 321 GLU A CA 1
ATOM 2502 C C . GLU A 1 321 ? -8.317 12.720 21.612 1.00 85.44 321 GLU A C 1
ATOM 2504 O O . GLU A 1 321 ? -9.339 12.865 20.940 1.00 85.44 321 GLU A O 1
ATOM 2509 N N . THR A 1 322 ? -8.283 13.051 22.903 1.00 83.12 322 THR A N 1
ATOM 2510 C CA . THR A 1 322 ? -9.393 13.735 23.581 1.00 83.12 322 THR A CA 1
ATOM 2511 C C . THR A 1 322 ? -8.9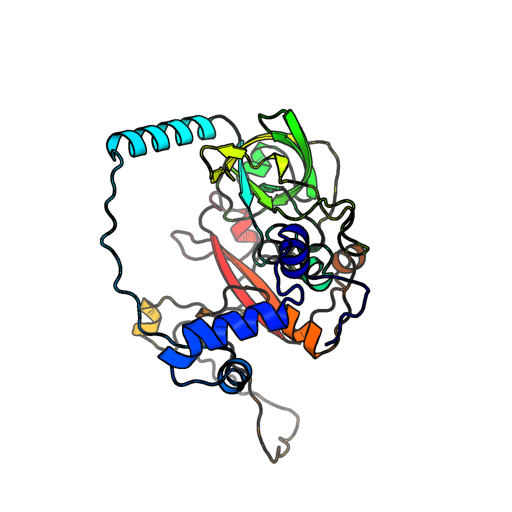05 15.037 24.213 1.00 83.12 322 THR A C 1
ATOM 2513 O O . THR A 1 322 ? -7.715 15.167 24.507 1.00 83.12 322 THR A O 1
ATOM 2516 N N . PRO A 1 323 ? -9.795 15.999 24.529 1.00 77.00 323 PRO A N 1
ATOM 2517 C CA . PRO A 1 323 ? -9.404 17.217 25.248 1.00 77.00 323 PRO A CA 1
ATOM 2518 C C . PRO A 1 323 ? -8.708 16.953 26.594 1.00 77.00 323 PRO A C 1
ATOM 2520 O O . PRO A 1 323 ? -8.008 17.820 27.111 1.00 77.00 323 PRO A O 1
ATOM 2523 N N . THR A 1 324 ? -8.917 15.767 27.174 1.00 74.12 324 THR A N 1
ATOM 2524 C CA . THR A 1 324 ? -8.324 15.326 28.443 1.00 74.12 324 THR A CA 1
ATOM 2525 C C . THR A 1 324 ? -7.035 14.510 28.284 1.00 74.12 324 THR A C 1
ATOM 2527 O O . THR A 1 324 ? -6.444 14.136 29.295 1.00 74.12 324 THR A O 1
ATOM 2530 N N . GLY A 1 325 ? -6.588 14.258 27.050 1.00 78.69 325 GLY A N 1
ATOM 2531 C CA . GLY A 1 325 ? -5.406 13.459 26.714 1.00 78.69 325 GLY A CA 1
ATOM 2532 C C . GLY A 1 325 ? -5.731 12.226 25.867 1.00 78.69 325 GLY A C 1
ATOM 2533 O O . GLY A 1 325 ? -6.894 11.950 25.565 1.00 78.69 325 GLY A O 1
ATOM 2534 N N . ASP A 1 326 ? -4.699 11.480 25.489 1.00 82.19 326 ASP A N 1
ATOM 2535 C CA . ASP A 1 326 ? -4.849 10.348 24.574 1.00 82.19 326 ASP A CA 1
ATOM 2536 C C . ASP A 1 326 ? -5.385 9.108 25.289 1.00 82.19 326 ASP A C 1
ATOM 2538 O O . ASP A 1 326 ? -4.861 8.660 26.314 1.00 82.19 326 ASP A O 1
ATOM 2542 N N . VAL A 1 327 ? -6.439 8.527 24.721 1.00 84.38 327 VAL A N 1
ATOM 2543 C CA . VAL A 1 327 ? -7.085 7.325 25.236 1.00 84.38 327 VAL A CA 1
ATOM 2544 C C . VAL A 1 327 ? -6.613 6.123 24.440 1.00 84.38 327 VAL A C 1
ATOM 2546 O O . VAL A 1 327 ? -6.722 6.062 23.215 1.00 84.38 327 VAL A O 1
ATOM 2549 N N . THR A 1 328 ? -6.099 5.136 25.167 1.00 84.94 328 THR A N 1
ATOM 2550 C CA . THR A 1 328 ? -5.574 3.902 24.580 1.00 84.94 328 THR A CA 1
ATOM 2551 C C . THR A 1 328 ? -6.320 2.684 25.102 1.00 84.94 328 THR A C 1
ATOM 2553 O O . THR A 1 328 ? -6.540 1.752 24.355 1.00 84.94 328 THR A O 1
ATOM 2556 N N . LYS A 1 329 ? -6.816 2.645 26.337 1.00 86.19 329 LYS A N 1
ATOM 2557 C CA . LYS A 1 329 ? -7.484 1.436 26.855 1.00 86.19 329 LYS A CA 1
ATOM 2558 C C . LYS A 1 329 ? -8.827 1.179 26.169 1.00 86.19 329 LYS A C 1
ATOM 2560 O O . LYS A 1 329 ? -9.700 2.043 26.183 1.00 86.19 329 LYS A O 1
ATOM 2565 N N . GLU A 1 330 ? -9.054 -0.038 25.683 1.00 84.25 330 GLU A N 1
ATOM 2566 C CA . GLU A 1 330 ? -10.271 -0.462 24.972 1.00 84.25 330 GLU A CA 1
ATOM 2567 C C . GLU A 1 330 ? -11.557 -0.147 25.756 1.00 84.25 330 GLU A C 1
ATOM 2569 O O . GLU A 1 330 ? -12.543 0.315 25.186 1.00 84.25 330 GLU A O 1
ATOM 2574 N N . LYS A 1 331 ? -11.550 -0.318 27.086 1.00 85.31 331 LYS A N 1
ATOM 2575 C CA . LYS A 1 331 ? -12.709 0.003 27.947 1.00 85.31 331 LYS A CA 1
ATOM 2576 C C . LYS A 1 331 ? -13.060 1.489 27.988 1.00 85.31 331 LYS A C 1
ATOM 2578 O O . LYS A 1 331 ? -14.200 1.835 28.300 1.00 85.31 331 LYS A O 1
ATOM 2583 N N . GLU A 1 332 ? -12.074 2.351 27.784 1.00 84.44 332 GLU A N 1
ATOM 2584 C CA . GLU A 1 332 ? -12.248 3.801 27.736 1.00 84.44 332 GLU A CA 1
ATOM 2585 C C . GLU A 1 332 ? -12.633 4.220 26.313 1.00 84.44 332 GLU A C 1
ATOM 2587 O O . GLU A 1 332 ? -13.600 4.959 26.156 1.00 84.44 332 GLU A O 1
ATOM 2592 N N . ILE A 1 333 ? -11.991 3.636 25.292 1.00 84.06 333 ILE A N 1
ATOM 2593 C CA . ILE A 1 333 ? -12.334 3.826 23.872 1.00 84.06 333 ILE A CA 1
ATOM 2594 C C . ILE A 1 333 ? -13.802 3.474 23.604 1.00 84.06 333 ILE A C 1
ATOM 2596 O O . ILE A 1 333 ? -14.506 4.232 22.949 1.00 84.06 333 ILE A O 1
ATOM 2600 N N . ALA A 1 334 ? -14.305 2.369 24.164 1.00 82.62 334 ALA A N 1
ATOM 2601 C CA . ALA A 1 334 ? -15.696 1.944 23.993 1.00 82.62 334 ALA A CA 1
ATOM 2602 C C . ALA A 1 334 ? -16.735 2.952 24.526 1.00 82.62 334 ALA A C 1
ATOM 2604 O O . ALA A 1 334 ? -17.918 2.837 24.212 1.00 82.62 334 ALA A O 1
ATOM 2605 N N . LYS A 1 335 ? -16.313 3.914 25.357 1.00 84.88 335 LYS A N 1
ATOM 2606 C CA . LYS A 1 335 ? -17.166 4.983 25.895 1.00 84.88 335 LYS A CA 1
ATOM 2607 C C . LYS A 1 335 ? -17.049 6.286 25.108 1.00 84.88 335 LYS A C 1
ATOM 2609 O O . LYS A 1 335 ? -17.795 7.215 25.404 1.00 84.88 335 LYS A O 1
ATOM 2614 N N . LEU A 1 336 ? -16.113 6.380 24.164 1.00 82.81 336 LEU A N 1
ATOM 2615 C CA . LEU A 1 336 ? -15.949 7.571 23.347 1.00 82.81 336 LEU A CA 1
ATOM 2616 C C . LEU A 1 336 ? -17.115 7.689 22.363 1.00 82.81 336 LEU A C 1
ATOM 2618 O O . LEU A 1 336 ? -17.490 6.736 21.676 1.00 82.81 336 LEU A O 1
ATOM 2622 N N . GLU A 1 337 ? -17.698 8.883 22.314 1.00 79.38 337 GLU A N 1
ATOM 2623 C CA . GLU A 1 337 ? -18.716 9.222 21.320 1.00 79.38 337 GLU A CA 1
ATOM 2624 C C . GLU A 1 337 ? -18.071 9.582 19.978 1.00 79.38 337 GLU A C 1
ATOM 2626 O O . GLU A 1 337 ? -18.598 9.209 18.929 1.00 79.38 337 GLU A O 1
ATOM 2631 N N . ASP A 1 338 ? -16.907 10.231 20.035 1.00 81.69 338 ASP A N 1
ATOM 2632 C CA . ASP A 1 338 ? -16.102 10.642 18.890 1.00 81.69 338 ASP A CA 1
ATOM 2633 C C . ASP A 1 338 ? -14.878 9.725 18.734 1.00 81.69 338 ASP A C 1
ATOM 2635 O O . ASP A 1 338 ? -14.069 9.578 19.650 1.00 81.69 338 ASP A O 1
ATOM 2639 N N . LEU A 1 339 ? -14.779 9.087 17.567 1.00 82.94 339 LEU A N 1
ATOM 2640 C CA . LEU A 1 339 ? -13.684 8.195 17.174 1.00 82.94 339 LEU A CA 1
ATOM 2641 C C . LEU A 1 339 ? -12.960 8.706 15.918 1.00 82.94 339 LEU A C 1
ATOM 2643 O O . LEU A 1 339 ? -12.176 7.964 15.320 1.00 82.94 339 LEU A O 1
ATOM 2647 N N . ASP A 1 340 ? -13.236 9.942 15.494 1.00 83.31 340 ASP A N 1
ATOM 2648 C CA . ASP A 1 340 ? -12.704 10.502 14.251 1.00 83.31 340 ASP A CA 1
ATOM 2649 C C . ASP A 1 340 ? -11.268 11.026 14.442 1.00 83.31 340 ASP A C 1
ATOM 2651 O O . ASP A 1 340 ? -10.461 10.998 13.510 1.00 83.31 340 ASP A O 1
ATOM 2655 N N . HIS A 1 341 ? -10.911 11.431 15.664 1.00 87.12 341 HIS A N 1
ATOM 2656 C CA . HIS A 1 341 ? -9.572 11.893 16.038 1.00 87.12 341 HIS A CA 1
ATOM 2657 C C . HIS A 1 341 ? -8.664 10.736 16.472 1.00 87.12 341 HIS A C 1
ATOM 2659 O O . HIS A 1 341 ? -8.386 10.540 17.656 1.00 87.12 341 HIS A O 1
ATOM 2665 N N . VAL A 1 342 ? -8.215 9.948 15.494 1.00 90.06 342 VAL A N 1
ATOM 2666 C CA . VAL A 1 342 ? -7.301 8.823 15.717 1.00 90.06 342 VAL A CA 1
ATOM 2667 C C . VAL A 1 342 ? -5.877 9.160 15.272 1.00 90.06 342 VAL A C 1
ATOM 2669 O O . VAL A 1 342 ? -5.654 9.629 14.155 1.00 90.06 342 VAL A O 1
ATOM 2672 N N . SER A 1 343 ? -4.906 8.862 16.130 1.00 89.56 343 SER A N 1
ATOM 2673 C CA . SER A 1 343 ? -3.484 8.844 15.798 1.00 89.56 343 SER A CA 1
ATOM 2674 C C . SER A 1 343 ? -3.001 7.401 15.645 1.00 89.56 343 SER A C 1
ATOM 2676 O O . SER A 1 343 ? -3.588 6.456 16.184 1.00 89.56 343 SER A O 1
ATOM 2678 N N . VAL A 1 344 ? -1.957 7.208 14.840 1.00 91.50 344 VAL A N 1
ATOM 2679 C CA . VAL A 1 344 ? -1.419 5.892 14.507 1.00 91.50 344 VAL A CA 1
ATOM 2680 C C . VAL A 1 344 ? 0.096 5.876 14.614 1.00 91.50 344 VAL A C 1
ATOM 2682 O O . VAL A 1 344 ? 0.771 6.752 14.079 1.00 91.50 344 VAL A O 1
ATOM 2685 N N . VAL A 1 345 ? 0.625 4.822 15.233 1.00 92.06 345 VAL A N 1
ATOM 2686 C CA . VAL A 1 345 ? 2.066 4.559 15.278 1.00 92.06 345 VAL A CA 1
ATOM 2687 C C . VAL A 1 345 ? 2.362 3.168 14.741 1.00 92.06 345 VAL A C 1
ATOM 2689 O O . VAL A 1 345 ? 1.638 2.206 15.023 1.00 92.06 345 VAL A O 1
ATOM 2692 N N . HIS A 1 346 ? 3.448 3.061 13.977 1.00 94.19 346 HIS A N 1
ATOM 2693 C CA . HIS A 1 346 ? 3.960 1.811 13.428 1.00 94.19 346 HIS A CA 1
ATOM 2694 C C . HIS A 1 346 ? 5.258 1.415 14.118 1.00 94.19 346 HIS A C 1
ATOM 2696 O O . HIS A 1 346 ? 6.238 2.156 14.094 1.00 94.19 346 HIS A O 1
ATOM 2702 N N . GLN A 1 347 ? 5.298 0.203 14.658 1.00 93.75 347 GLN A N 1
ATOM 2703 C CA . GLN A 1 347 ? 6.468 -0.334 15.337 1.00 93.75 347 GLN A CA 1
ATOM 2704 C C . GLN A 1 347 ? 6.904 -1.646 14.684 1.00 93.75 347 GLN A C 1
ATOM 2706 O O . GLN A 1 347 ? 6.170 -2.635 14.743 1.00 93.75 347 GLN A O 1
ATOM 2711 N N . PRO A 1 348 ? 8.093 -1.696 14.063 1.00 93.88 348 PRO A N 1
ATOM 2712 C CA . PRO A 1 348 ? 8.675 -2.955 13.638 1.00 93.88 348 PRO A CA 1
ATOM 2713 C C . PRO A 1 348 ? 9.079 -3.769 14.870 1.00 93.88 348 PRO A C 1
ATOM 2715 O O . PRO A 1 348 ? 9.853 -3.305 15.706 1.00 93.88 348 PRO A O 1
ATOM 2718 N N . MET A 1 349 ? 8.549 -4.979 14.964 1.00 91.31 349 MET A N 1
ATOM 2719 C CA . MET A 1 349 ? 8.840 -5.954 16.001 1.00 91.31 349 MET A CA 1
ATOM 2720 C C . MET A 1 349 ? 9.572 -7.126 15.362 1.00 91.31 349 MET A C 1
ATOM 2722 O O . MET A 1 349 ? 9.089 -7.737 14.408 1.00 91.31 349 MET A O 1
ATOM 2726 N N . LEU A 1 350 ? 10.760 -7.401 15.882 1.00 89.00 350 LEU A N 1
ATOM 2727 C CA . LEU A 1 350 ? 11.622 -8.502 15.470 1.00 89.00 350 LEU A CA 1
ATOM 2728 C C . LEU A 1 350 ? 11.416 -9.679 16.430 1.00 89.00 350 LEU A C 1
ATOM 2730 O O . LEU A 1 350 ? 11.075 -9.459 17.596 1.00 89.00 350 LEU A O 1
ATOM 2734 N N . CYS A 1 351 ? 11.605 -10.898 15.928 1.00 64.69 351 CYS A N 1
ATOM 2735 C CA . CYS A 1 351 ? 11.692 -12.103 16.753 1.00 64.69 351 CYS A CA 1
ATOM 2736 C C . CYS A 1 351 ? 12.869 -12.073 17.733 1.00 64.69 351 CYS A C 1
ATOM 2738 O O . CYS A 1 351 ? 13.942 -11.540 17.360 1.00 64.69 351 CYS A O 1
#